Protein AF-A0A7S2X9F0-F1 (afdb_monomer)

Secondary structure (DSSP, 8-state):
--------------S-------PPP---S---TTTGGGSS------SS----B-GGG-BHHHHHHHHHHHHHHHEETTTTEE-GGGHHHHHHHHHHHHHHSGGG-SSHHHHHHHHHHHHHHHHHHHT-SSHHHHHHHHHHHHHHHHHHHHHHHHHHHTT-SS-S-------HHHHHHHHHHHHTTT--S-HHHHHHHHHSPP-TT-EEEEEEEE-TTS-TT-TTSEEEEEEEE--B-S-TTT---TTS-PPBPPPEE--S-EEHHHHHHHHTT--

Solvent-accessible surface area (backbone atoms only — not comparable to full-atom values): 16914 Å² total; per-residue (Å²): 141,78,90,85,87,90,86,81,88,78,81,85,85,80,84,79,83,82,79,76,81,86,78,77,84,87,78,78,90,87,79,63,84,77,61,68,74,76,73,64,80,82,68,90,76,79,96,67,87,76,74,70,65,46,64,96,69,40,40,66,67,54,56,51,48,52,53,52,48,51,53,60,67,27,44,41,80,90,78,75,43,72,41,73,86,42,39,56,59,52,33,53,50,45,52,48,36,53,48,59,43,44,94,82,54,78,68,54,69,62,54,39,54,54,35,44,62,51,28,74,60,49,56,67,40,78,53,32,85,47,72,69,46,19,30,51,52,8,40,74,70,35,46,69,57,47,53,51,53,49,53,50,49,50,38,57,74,69,66,47,103,62,79,93,75,85,88,85,88,80,54,70,71,55,49,53,23,42,49,35,34,45,53,68,44,85,63,40,71,42,67,68,59,32,54,53,59,69,72,49,68,80,36,67,84,42,47,74,48,79,42,80,46,76,43,87,90,49,57,94,82,42,64,68,21,40,21,38,38,39,27,44,17,45,6,41,42,82,51,64,89,78,52,68,59,98,76,66,53,54,60,64,46,73,66,42,70,45,34,54,84,41,27,47,70,59,51,52,35,54,69,71,61,76,102

Foldseek 3Di:
DDDDDDDDDDDDDDDDDDDDDDDDDDDDDDDDPVVVVPPDPPDPDDPDDDQDAWPPRDHPVNLVVLVVVLVPQQADPVVRDGDLVSLVVQQVSLQVCLLTVVVVDPPSVVSNVVSVVSCLVPVLCVCPDDLVSNQVSLCVLCLVVLVVVLVLLVCVVVVHPDDPDDDDDDDPVNVSSPLSNCLSDPAFPDVVVSVVSSSAAADPPKDKDKDWDADPVDDPPPLLRIFIWIWTWSFFDDDSVPDDDPPSGGDTGDTDTRHDGHRSVNSVCSSVVVD

Structure (mmCIF, N/CA/C/O backbone):
data_AF-A0A7S2X9F0-F1
#
_entry.id   AF-A0A7S2X9F0-F1
#
loop_
_atom_site.group_PDB
_atom_site.id
_atom_site.type_symbol
_atom_site.label_atom_id
_atom_site.label_alt_id
_atom_site.label_comp_id
_atom_site.label_asym_id
_atom_site.label_entity_id
_atom_site.label_seq_id
_atom_site.pdbx_PDB_ins_code
_atom_site.Cartn_x
_atom_site.Cartn_y
_atom_site.Cartn_z
_atom_site.occupancy
_atom_site.B_iso_or_equiv
_atom_site.auth_seq_id
_atom_site.auth_comp_id
_atom_site.auth_asym_id
_atom_site.auth_atom_id
_atom_site.pdbx_PDB_model_num
ATOM 1 N N . ILE A 1 1 ? 55.395 -32.555 28.797 1.00 33.53 1 ILE A N 1
ATOM 2 C CA . ILE A 1 1 ? 56.772 -32.179 29.161 1.00 33.53 1 ILE A CA 1
ATOM 3 C C . ILE A 1 1 ? 57.225 -31.196 28.089 1.00 33.53 1 ILE A C 1
ATOM 5 O O . ILE A 1 1 ? 57.512 -31.651 26.991 1.00 33.53 1 ILE A O 1
ATOM 9 N N . ASP A 1 2 ? 57.142 -29.873 28.187 1.00 29.30 2 ASP A N 1
ATOM 10 C CA . ASP A 1 2 ? 56.825 -28.878 29.230 1.00 29.30 2 ASP A CA 1
ATOM 11 C C . ASP A 1 2 ? 56.276 -27.641 28.470 1.00 29.30 2 ASP A C 1
ATOM 13 O O . ASP A 1 2 ? 56.641 -27.429 27.315 1.00 29.30 2 ASP A O 1
ATOM 17 N N . GLU A 1 3 ? 55.178 -27.008 28.892 1.00 27.22 3 GLU A N 1
ATOM 18 C CA . GLU A 1 3 ? 55.098 -25.809 29.760 1.00 27.22 3 GLU A CA 1
ATOM 19 C C . GLU A 1 3 ? 55.868 -24.560 29.263 1.00 27.22 3 GLU A C 1
ATOM 21 O O . GLU A 1 3 ? 57.083 -24.481 29.404 1.00 27.22 3 GLU A O 1
ATOM 26 N N . ASN A 1 4 ? 55.162 -23.535 28.748 1.00 31.27 4 ASN A N 1
ATOM 27 C CA . ASN A 1 4 ? 54.844 -22.292 29.492 1.00 31.27 4 ASN A CA 1
ATOM 28 C C . ASN A 1 4 ? 54.448 -21.076 28.619 1.00 31.27 4 ASN A C 1
ATOM 30 O O . ASN A 1 4 ? 55.120 -20.747 27.647 1.00 31.27 4 ASN A O 1
ATOM 34 N N . GLY A 1 5 ? 53.418 -20.355 29.100 1.00 28.56 5 GLY A N 1
ATOM 35 C CA . GLY A 1 5 ? 53.141 -18.917 28.896 1.00 28.56 5 GLY A CA 1
ATOM 36 C C . GLY A 1 5 ? 52.344 -18.543 27.635 1.00 28.56 5 GLY A C 1
ATOM 37 O O . GLY A 1 5 ? 52.861 -18.638 26.537 1.00 28.56 5 GLY A O 1
ATOM 38 N N . GLY A 1 6 ? 51.095 -18.068 27.650 1.00 25.31 6 GLY A N 1
ATOM 39 C CA . GLY A 1 6 ? 50.317 -17.396 28.690 1.00 25.31 6 GLY A CA 1
ATOM 40 C C . GLY A 1 6 ? 49.893 -16.004 28.198 1.00 25.31 6 GLY A C 1
ATOM 41 O O . GLY A 1 6 ? 50.678 -15.072 28.307 1.00 25.31 6 GLY A O 1
ATOM 42 N N . ASN A 1 7 ? 48.686 -15.881 27.624 1.00 28.61 7 ASN A N 1
ATOM 43 C CA . ASN A 1 7 ? 47.772 -14.732 27.781 1.00 28.61 7 ASN A CA 1
ATOM 44 C C . ASN A 1 7 ? 46.467 -14.964 26.992 1.00 28.61 7 ASN A C 1
ATOM 46 O O . ASN A 1 7 ? 46.319 -14.551 25.844 1.00 28.61 7 ASN A O 1
ATOM 50 N N . HIS A 1 8 ? 45.505 -15.624 27.641 1.00 29.55 8 HIS A N 1
ATOM 51 C CA . HIS A 1 8 ? 44.094 -15.572 27.264 1.00 29.55 8 HIS A CA 1
ATOM 52 C C . HIS A 1 8 ? 43.426 -14.448 28.061 1.00 29.55 8 HIS A C 1
ATOM 54 O O . HIS A 1 8 ? 43.431 -14.465 29.291 1.00 29.55 8 HIS A O 1
ATOM 60 N N . VAL A 1 9 ? 42.850 -13.473 27.360 1.00 32.34 9 VAL A N 1
ATOM 61 C CA . VAL A 1 9 ? 42.010 -12.430 27.956 1.00 32.34 9 VAL A CA 1
ATOM 62 C C . VAL A 1 9 ? 40.656 -13.059 28.286 1.00 32.34 9 VAL A C 1
ATOM 64 O O . VAL A 1 9 ? 39.856 -13.336 27.394 1.00 32.34 9 VAL A O 1
ATOM 67 N N . GLY A 1 10 ? 40.435 -13.344 29.568 1.00 26.27 10 GLY A N 1
ATOM 68 C CA . GLY A 1 10 ? 39.152 -13.794 30.096 1.00 26.27 10 GLY A CA 1
ATOM 69 C C . GLY A 1 10 ? 38.162 -12.634 30.175 1.00 26.27 10 GLY A C 1
ATOM 70 O O . GLY A 1 10 ? 38.430 -11.624 30.823 1.00 26.27 10 GLY A O 1
ATOM 71 N N . TRP A 1 11 ? 37.007 -12.789 29.532 1.00 26.58 11 TRP A N 1
ATOM 72 C CA . TRP A 1 11 ? 35.841 -11.950 29.788 1.00 26.58 11 TRP A CA 1
ATOM 73 C C . TRP A 1 11 ? 35.153 -12.460 31.057 1.00 26.58 11 TRP A C 1
ATOM 75 O O . TRP A 1 11 ? 34.546 -13.528 31.061 1.00 26.58 11 TRP A O 1
ATOM 85 N N . ASN A 1 12 ? 35.266 -11.698 32.145 1.00 27.33 12 ASN A N 1
ATOM 86 C CA . ASN A 1 12 ? 34.457 -11.897 33.343 1.00 27.33 12 ASN A CA 1
ATOM 87 C C . ASN A 1 12 ? 33.004 -11.505 33.036 1.00 27.33 12 ASN A C 1
ATOM 89 O O . ASN A 1 12 ? 32.680 -10.321 32.991 1.00 27.33 12 ASN A O 1
ATOM 93 N N . SER A 1 13 ? 32.121 -12.490 32.867 1.00 30.98 13 SER A N 1
ATOM 94 C CA . SER A 1 13 ? 30.669 -12.292 32.911 1.00 30.98 13 SER A CA 1
ATOM 95 C C . SER A 1 13 ? 30.135 -12.694 34.289 1.00 30.98 13 SER A C 1
ATOM 97 O O . SER A 1 13 ? 29.698 -13.825 34.504 1.00 30.98 13 SER A O 1
ATOM 99 N N . GLN A 1 14 ? 30.173 -11.765 35.241 1.00 28.92 14 GLN A N 1
ATOM 100 C CA . GLN A 1 14 ? 29.320 -11.808 36.429 1.00 28.92 14 GLN A CA 1
ATOM 101 C C . GLN A 1 14 ? 28.391 -10.596 36.387 1.00 28.92 14 GLN A C 1
ATOM 103 O O . GLN A 1 14 ? 28.858 -9.462 36.431 1.00 28.92 14 GLN A O 1
ATOM 108 N N . GLY A 1 15 ? 27.079 -10.836 36.309 1.00 25.83 15 GLY A N 1
ATOM 109 C CA . GLY A 1 15 ? 26.085 -9.772 36.439 1.00 25.83 15 GLY A CA 1
ATOM 110 C C . GLY A 1 15 ? 24.683 -10.130 35.952 1.00 25.83 15 GLY A C 1
ATOM 111 O O . GLY A 1 15 ? 24.324 -9.771 34.843 1.00 25.83 15 GLY A O 1
ATOM 112 N N . ARG A 1 16 ? 23.908 -10.782 36.833 1.00 29.30 16 ARG A N 1
ATOM 113 C CA . ARG A 1 16 ? 22.435 -10.943 36.853 1.00 29.30 16 ARG A CA 1
ATOM 114 C C . ARG A 1 16 ? 21.775 -11.588 35.628 1.00 29.30 16 ARG A C 1
ATOM 116 O O . ARG A 1 16 ? 21.320 -10.923 34.707 1.00 29.30 16 ARG A O 1
ATOM 123 N N . GLY A 1 17 ? 21.595 -12.906 35.707 1.00 27.34 17 GLY A N 1
ATOM 124 C CA . GLY A 1 17 ? 20.572 -13.587 34.920 1.00 27.34 17 GLY A CA 1
ATOM 125 C C . GLY A 1 17 ? 19.182 -13.109 35.342 1.00 27.34 17 GLY A C 1
ATOM 126 O O . GLY A 1 17 ? 18.792 -13.300 36.494 1.00 27.34 17 GLY A O 1
ATOM 127 N N . MET A 1 18 ? 18.441 -12.503 34.415 1.00 30.08 18 MET A N 1
ATOM 128 C CA . MET A 1 18 ? 16.989 -12.404 34.524 1.00 30.08 18 MET A CA 1
ATOM 129 C C . MET A 1 18 ? 16.434 -13.828 34.464 1.00 30.08 18 MET A C 1
ATOM 131 O O . MET A 1 18 ? 16.568 -14.513 33.450 1.00 30.08 18 MET A O 1
ATOM 135 N N . ARG A 1 19 ? 15.869 -14.310 35.572 1.00 29.17 19 ARG A N 1
ATOM 136 C CA . ARG A 1 19 ? 15.078 -15.539 35.562 1.00 29.17 19 ARG A CA 1
ATOM 137 C C . ARG A 1 19 ? 13.717 -15.194 34.975 1.00 29.17 19 ARG A C 1
ATOM 139 O O . ARG A 1 19 ? 12.930 -14.506 35.610 1.00 29.17 19 ARG A O 1
ATOM 146 N N . THR A 1 20 ? 13.464 -15.665 33.764 1.00 36.66 20 THR A N 1
ATOM 147 C CA . THR A 1 20 ? 12.136 -15.685 33.152 1.00 36.66 20 THR A CA 1
ATOM 148 C C . THR A 1 20 ? 11.224 -16.576 34.004 1.00 36.66 20 THR A C 1
ATOM 150 O O . THR A 1 20 ? 11.607 -17.721 34.274 1.00 36.66 20 THR A O 1
ATOM 153 N N . PRO A 1 21 ? 10.040 -16.118 34.445 1.00 30.39 21 PRO A N 1
ATOM 154 C CA . PRO A 1 21 ? 9.061 -17.008 35.054 1.00 30.39 21 PRO A CA 1
ATOM 155 C C . PRO A 1 21 ? 8.622 -18.039 34.009 1.00 30.39 21 PRO A C 1
ATOM 157 O O . PRO A 1 21 ? 8.185 -17.679 32.916 1.00 30.39 21 PRO A O 1
ATOM 160 N N . GLN A 1 22 ? 8.761 -19.330 34.312 1.00 25.98 22 GLN A N 1
ATOM 161 C CA . GLN A 1 22 ? 8.142 -20.368 33.490 1.00 25.98 22 GLN A CA 1
ATOM 162 C C . GLN A 1 22 ? 6.634 -20.338 33.742 1.00 25.98 22 GLN A C 1
ATOM 164 O O . GLN A 1 22 ? 6.184 -20.724 34.817 1.00 25.98 22 GLN A O 1
ATOM 169 N N . LEU A 1 23 ? 5.860 -19.882 32.757 1.00 34.09 23 LEU A N 1
ATOM 170 C CA . LEU A 1 23 ? 4.403 -19.965 32.787 1.00 34.09 23 LEU A CA 1
ATOM 171 C C . LEU A 1 23 ? 3.951 -21.215 32.027 1.00 34.09 23 LEU A C 1
ATOM 173 O O . LEU A 1 23 ? 4.226 -21.381 30.837 1.00 34.09 23 LEU A O 1
ATOM 177 N N . THR A 1 24 ? 3.275 -22.111 32.741 1.00 28.97 24 THR A N 1
ATOM 178 C CA . THR A 1 24 ? 2.549 -23.252 32.176 1.00 28.97 24 THR A CA 1
ATOM 179 C C . THR A 1 24 ? 1.363 -22.771 31.328 1.00 28.97 24 THR A C 1
ATOM 181 O O . THR A 1 24 ? 0.707 -21.804 31.719 1.00 28.97 24 THR A O 1
ATOM 184 N N . PRO A 1 25 ? 1.038 -23.426 30.196 1.00 27.16 25 PRO A N 1
ATOM 185 C CA . PRO A 1 25 ? -0.122 -23.054 29.388 1.00 27.16 25 PRO A CA 1
ATOM 186 C C . PRO A 1 25 ? -1.425 -23.262 30.170 1.00 27.16 25 PRO A C 1
ATOM 188 O O . PRO A 1 25 ? -1.632 -24.326 30.751 1.00 27.16 25 PRO A O 1
ATOM 191 N N . LEU A 1 26 ? -2.313 -22.266 30.163 1.00 35.06 26 LEU A N 1
ATOM 192 C CA . LEU A 1 26 ? -3.677 -22.405 30.676 1.00 35.06 26 LEU A CA 1
ATOM 193 C C . LEU A 1 26 ? -4.542 -23.107 29.619 1.00 35.06 26 LEU A C 1
ATOM 195 O O . LEU A 1 26 ? -4.924 -22.504 28.615 1.00 35.06 26 LEU A O 1
ATOM 199 N N . GLU A 1 27 ? -4.834 -24.389 29.841 1.00 30.42 27 GLU A N 1
ATOM 200 C CA . GLU A 1 27 ? -5.877 -25.120 29.120 1.00 30.42 27 GLU A CA 1
ATOM 201 C C . GLU A 1 27 ? -7.262 -24.826 29.723 1.00 30.42 27 GLU A C 1
ATOM 203 O O . GLU A 1 27 ? -7.476 -24.974 30.919 1.00 30.42 27 GLU A O 1
ATOM 208 N N . THR A 1 28 ? -8.175 -24.427 28.832 1.00 36.03 28 THR A N 1
ATOM 209 C CA . THR A 1 28 ? -9.648 -24.557 28.831 1.00 36.03 28 THR A CA 1
ATOM 210 C C . THR A 1 28 ? -10.484 -24.251 30.082 1.00 36.03 28 THR A C 1
ATOM 212 O O . THR A 1 28 ? -10.387 -24.913 31.105 1.00 36.03 28 THR A O 1
ATOM 215 N N . ASP A 1 29 ? -11.422 -23.320 29.859 1.00 46.28 29 ASP A N 1
ATOM 216 C CA . ASP A 1 29 ? -12.810 -23.224 30.337 1.00 46.28 29 ASP A CA 1
ATOM 217 C C . ASP A 1 29 ? -13.224 -23.985 31.610 1.00 46.28 29 ASP A C 1
ATOM 219 O O . ASP A 1 29 ? -13.232 -25.211 31.662 1.00 46.28 29 ASP A O 1
ATOM 223 N N . GLN A 1 30 ? -13.793 -23.193 32.530 1.00 44.38 30 GLN A N 1
ATOM 224 C CA . GLN A 1 30 ? -14.393 -23.516 33.833 1.00 44.38 30 GLN A CA 1
ATOM 225 C C . GLN A 1 30 ? -13.423 -23.467 35.015 1.00 44.38 30 GLN A C 1
ATOM 227 O O . GLN A 1 30 ? -12.913 -24.490 35.456 1.00 44.38 30 GLN A O 1
ATOM 232 N N . GLN A 1 31 ? -13.269 -22.282 35.616 1.00 34.47 31 GLN A N 1
ATOM 233 C CA . GLN A 1 31 ? -12.847 -22.176 37.012 1.00 34.47 31 GLN A CA 1
ATOM 234 C C . GLN A 1 31 ? -13.453 -20.953 37.714 1.00 34.47 31 GLN A C 1
ATOM 236 O O . GLN A 1 31 ? -13.636 -19.886 37.133 1.00 34.47 31 GLN A O 1
ATOM 241 N N . ASP A 1 32 ? -13.823 -21.215 38.962 1.00 36.44 32 ASP A N 1
ATOM 242 C CA . ASP A 1 32 ? -14.519 -20.404 39.957 1.00 36.44 32 ASP A CA 1
ATOM 243 C C . ASP A 1 32 ? -13.855 -19.026 40.196 1.00 36.44 32 ASP A C 1
ATOM 245 O O . ASP A 1 32 ? -12.639 -18.979 40.417 1.00 36.44 32 ASP A O 1
ATOM 249 N N . PRO A 1 33 ? -14.603 -17.900 40.167 1.00 38.44 33 PRO A N 1
ATOM 250 C CA . PRO A 1 33 ? -14.043 -16.558 40.351 1.00 38.44 33 PRO A CA 1
ATOM 251 C C . PRO A 1 33 ? -13.325 -16.333 41.696 1.00 38.44 33 PRO A C 1
ATOM 253 O O . PRO A 1 33 ? -12.511 -15.413 41.780 1.00 38.44 33 PRO A O 1
ATOM 256 N N . GLU A 1 34 ? -13.551 -17.163 42.721 1.00 35.22 34 GLU A N 1
ATOM 257 C CA . GLU A 1 34 ? -12.851 -17.051 44.017 1.00 35.22 34 GLU A CA 1
ATOM 258 C C . GLU A 1 34 ? -11.486 -17.769 44.064 1.00 35.22 34 GLU A C 1
ATOM 260 O O . GLU A 1 34 ? -10.692 -17.541 44.978 1.00 35.22 34 GLU A O 1
ATOM 265 N N . ALA A 1 35 ? -11.150 -18.601 43.071 1.00 33.44 35 ALA A N 1
ATOM 266 C CA . ALA A 1 35 ? -9.858 -19.296 43.033 1.00 33.44 35 ALA A CA 1
ATOM 267 C C . ALA A 1 35 ? -8.719 -18.429 42.457 1.00 33.44 35 ALA A C 1
ATOM 269 O O . ALA A 1 35 ? -7.547 -18.666 42.754 1.00 33.44 35 ALA A O 1
ATOM 270 N N . VAL A 1 36 ? -9.049 -17.396 41.672 1.00 35.94 36 VAL A N 1
ATOM 271 C CA . VAL A 1 36 ? -8.067 -16.485 41.048 1.00 35.94 36 VAL A CA 1
ATOM 272 C C . VAL A 1 36 ? -7.415 -15.562 42.084 1.00 35.94 36 VAL A C 1
ATOM 274 O O . VAL A 1 36 ? -6.281 -15.124 41.908 1.00 35.94 36 VAL A O 1
ATOM 277 N N . THR A 1 37 ? -8.090 -15.308 43.205 1.00 34.22 37 THR A N 1
ATOM 278 C CA . THR A 1 37 ? -7.623 -14.378 44.241 1.00 34.22 37 THR A CA 1
ATOM 279 C C . THR A 1 37 ? -6.478 -14.936 45.092 1.00 34.22 37 THR A C 1
ATOM 281 O O . THR A 1 37 ? -5.748 -14.157 45.694 1.00 34.22 37 THR A O 1
ATOM 284 N N . ASN A 1 38 ? -6.268 -16.258 45.112 1.00 29.98 38 ASN A N 1
ATOM 285 C CA . ASN A 1 38 ? -5.304 -16.911 46.011 1.00 29.98 38 ASN A CA 1
ATOM 286 C C . ASN A 1 38 ? -4.036 -17.456 45.323 1.00 29.98 38 ASN A C 1
ATOM 288 O O . ASN A 1 38 ? -3.205 -18.068 45.992 1.00 29.98 38 ASN A O 1
ATOM 292 N N . ALA A 1 39 ? -3.859 -17.247 44.013 1.00 32.38 39 ALA A N 1
ATOM 293 C CA . ALA A 1 39 ? -2.670 -17.701 43.275 1.00 32.38 39 ALA A CA 1
ATOM 294 C C . ALA A 1 39 ? -1.637 -16.590 43.004 1.00 32.38 39 ALA A C 1
ATOM 296 O O . ALA A 1 39 ? -0.586 -16.857 42.421 1.00 32.38 39 ALA A O 1
ATOM 297 N N . VAL A 1 40 ? -1.908 -15.355 43.434 1.00 35.78 40 VAL A N 1
ATOM 298 C CA . VAL A 1 40 ? -0.951 -14.251 43.334 1.00 35.78 40 VAL A CA 1
ATOM 299 C C . VAL A 1 40 ? -0.150 -14.222 44.630 1.00 35.78 40 VAL A C 1
ATOM 301 O O . VAL A 1 40 ? -0.644 -13.800 45.673 1.00 35.78 40 VAL A O 1
ATOM 304 N N . GLY A 1 41 ? 1.075 -14.744 44.584 1.00 32.00 41 GLY A N 1
ATOM 305 C CA . GLY A 1 41 ? 2.033 -14.552 45.663 1.00 32.00 41 GLY A CA 1
ATOM 306 C C . GLY A 1 41 ? 2.249 -13.055 45.866 1.00 32.00 41 GLY A C 1
ATOM 307 O O . GLY A 1 41 ? 2.795 -12.389 44.992 1.00 32.00 41 GLY A O 1
ATOM 308 N N . TYR A 1 42 ? 1.781 -12.532 46.997 1.00 38.28 42 TYR A N 1
ATOM 309 C CA . TYR A 1 42 ? 2.169 -11.219 47.493 1.00 38.28 42 TYR A CA 1
ATOM 310 C C . TYR A 1 42 ? 3.630 -11.318 47.940 1.00 38.28 42 TYR A C 1
ATOM 312 O O . TYR A 1 42 ? 3.915 -11.719 49.067 1.00 38.28 42 TYR A O 1
ATOM 320 N N . GLU A 1 43 ? 4.560 -11.030 47.033 1.00 37.25 43 GLU A N 1
ATOM 321 C CA . GLU A 1 43 ? 5.887 -10.572 47.437 1.00 37.25 43 GLU A CA 1
ATOM 322 C C . GLU A 1 43 ? 5.751 -9.095 47.829 1.00 37.25 43 GLU A C 1
ATOM 324 O O . GLU A 1 43 ? 5.083 -8.329 47.134 1.00 37.25 43 GLU A O 1
ATOM 329 N N . ASP A 1 44 ? 6.297 -8.733 48.991 1.00 34.59 44 ASP A N 1
ATOM 330 C CA . ASP A 1 44 ? 6.218 -7.395 49.579 1.00 34.59 44 ASP A CA 1
ATOM 331 C C . ASP A 1 44 ? 6.671 -6.327 48.566 1.00 34.59 44 ASP A C 1
ATOM 333 O O . ASP A 1 44 ? 7.853 -6.228 48.231 1.00 34.59 44 ASP A O 1
ATOM 337 N N . PHE A 1 45 ? 5.718 -5.537 48.064 1.00 41.44 45 PHE A N 1
ATOM 338 C CA . PHE A 1 45 ? 5.987 -4.402 47.187 1.00 41.44 45 PHE A CA 1
ATOM 339 C C . PHE A 1 45 ? 6.490 -3.226 48.029 1.00 41.44 45 PHE A C 1
ATOM 341 O O . PHE A 1 45 ? 5.784 -2.731 48.908 1.00 41.44 45 PHE A O 1
ATOM 348 N N . ASP A 1 46 ? 7.721 -2.802 47.754 1.00 38.75 46 ASP A N 1
ATOM 349 C CA . ASP A 1 46 ? 8.355 -1.621 48.337 1.00 38.75 46 ASP A CA 1
ATOM 350 C C . ASP A 1 46 ? 7.526 -0.371 47.967 1.00 38.75 46 ASP A C 1
ATOM 352 O O . ASP A 1 46 ? 7.240 -0.126 46.792 1.00 38.75 46 ASP A O 1
ATOM 356 N N . GLU A 1 47 ? 7.091 0.404 48.966 1.00 41.78 47 GLU A N 1
ATOM 357 C CA . GLU A 1 47 ? 6.324 1.646 48.790 1.00 41.78 47 GLU A CA 1
ATOM 358 C C . GLU A 1 47 ? 7.214 2.729 48.151 1.00 41.78 47 GLU A C 1
ATOM 360 O O . GLU A 1 47 ? 7.808 3.568 48.830 1.00 41.78 47 GLU A O 1
ATOM 365 N N . GLY A 1 48 ? 7.315 2.711 46.822 1.00 41.31 48 GLY A N 1
ATOM 366 C CA . GLY A 1 48 ? 8.117 3.661 46.056 1.00 41.31 48 GLY A CA 1
ATOM 367 C C . GLY A 1 48 ? 7.669 3.793 44.602 1.00 41.31 48 GLY A C 1
ATOM 368 O O . GLY A 1 48 ? 8.413 3.421 43.712 1.00 41.31 48 GLY A O 1
ATOM 369 N N . ASP A 1 49 ? 6.464 4.324 44.376 1.00 50.38 49 ASP A N 1
ATOM 370 C CA . ASP A 1 49 ? 6.015 4.963 43.121 1.00 50.38 49 ASP A CA 1
ATOM 371 C C . ASP A 1 49 ? 6.426 4.277 41.793 1.00 50.38 49 ASP A C 1
ATOM 373 O O . ASP A 1 49 ? 7.078 4.874 40.936 1.00 50.38 49 ASP A O 1
ATOM 377 N N . GLU A 1 50 ? 6.009 3.025 41.576 1.00 54.09 50 GLU A N 1
ATOM 378 C CA . GLU A 1 50 ? 6.006 2.418 40.237 1.00 54.09 50 GLU A CA 1
ATOM 379 C C . GLU A 1 50 ? 4.602 2.515 39.628 1.00 54.09 50 GLU A C 1
ATOM 381 O O . GLU A 1 50 ? 3.795 1.587 39.667 1.00 54.09 50 GLU A O 1
ATOM 386 N N . THR A 1 51 ? 4.283 3.687 39.071 1.00 71.38 51 THR A N 1
ATOM 387 C CA . THR A 1 51 ? 3.137 3.846 38.156 1.00 71.38 51 THR A CA 1
ATOM 388 C C . THR A 1 51 ? 3.159 2.744 37.088 1.00 71.38 51 THR A C 1
ATOM 390 O O . THR A 1 51 ? 4.161 2.599 36.393 1.00 71.38 51 THR A O 1
ATOM 393 N N . ILE A 1 52 ? 2.073 1.967 36.946 1.00 80.50 52 ILE A N 1
ATOM 394 C CA . ILE A 1 52 ? 1.948 0.937 35.898 1.00 80.50 52 ILE A CA 1
ATOM 395 C C . ILE A 1 52 ? 2.209 1.596 34.537 1.00 80.50 52 ILE A C 1
ATOM 397 O O . ILE A 1 52 ? 1.507 2.536 34.156 1.00 80.50 52 ILE A O 1
ATOM 401 N N . ARG A 1 53 ? 3.221 1.103 33.816 1.00 84.12 53 ARG A N 1
ATO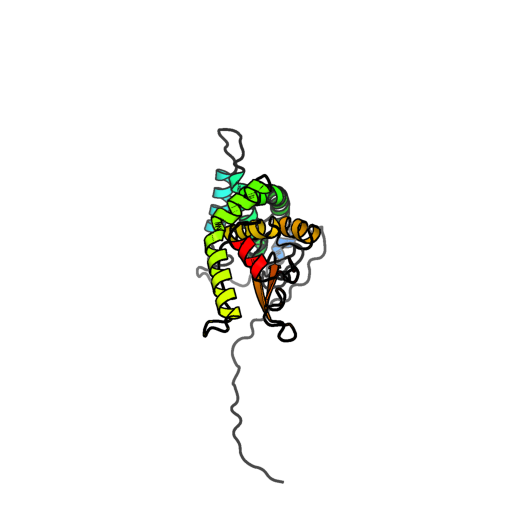M 402 C CA . ARG A 1 53 ? 3.576 1.553 32.465 1.00 84.12 53 ARG A CA 1
ATOM 403 C C . ARG A 1 53 ? 3.189 0.497 31.442 1.00 84.12 53 ARG A C 1
ATOM 405 O O . ARG A 1 53 ? 3.535 -0.673 31.592 1.00 84.12 53 ARG A O 1
ATOM 412 N N . LEU A 1 54 ? 2.476 0.939 30.417 1.00 87.38 54 LEU A N 1
ATOM 413 C CA . LEU A 1 54 ? 2.103 0.167 29.240 1.00 87.38 54 LEU A CA 1
ATOM 414 C C . LEU A 1 54 ? 3.248 0.183 28.216 1.00 87.38 54 LEU A C 1
ATOM 416 O O . LEU A 1 54 ? 4.306 0.789 28.436 1.00 87.38 54 LEU A O 1
ATOM 420 N N . TYR A 1 55 ? 3.042 -0.478 27.076 1.00 86.56 55 TYR A N 1
ATOM 421 C CA . TYR A 1 55 ? 4.004 -0.435 25.979 1.00 86.56 55 TYR A CA 1
ATOM 422 C C . TYR A 1 55 ? 4.289 1.009 25.532 1.00 86.56 55 TYR A C 1
ATOM 424 O O . TYR A 1 55 ? 3.403 1.860 25.531 1.00 86.56 55 TYR A O 1
ATOM 432 N N . ASP A 1 56 ? 5.546 1.276 25.167 1.00 86.19 56 ASP A N 1
ATOM 433 C CA . ASP A 1 56 ? 6.057 2.617 24.834 1.00 86.19 56 ASP A CA 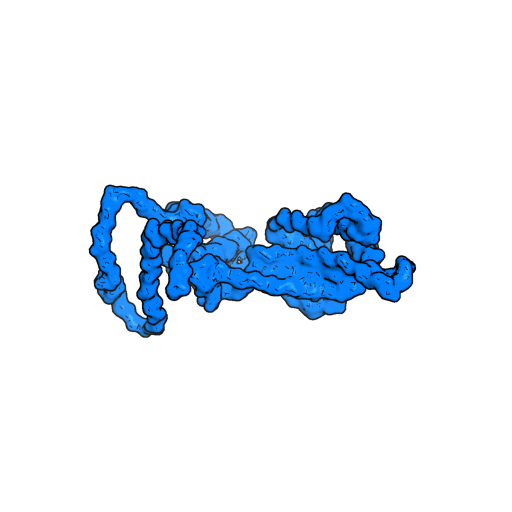1
ATOM 434 C C . ASP A 1 56 ? 5.892 3.664 25.960 1.00 86.19 56 ASP A C 1
ATOM 436 O O . ASP A 1 56 ? 5.872 4.868 25.719 1.00 86.19 56 ASP A O 1
ATOM 440 N N . ASN A 1 57 ? 5.823 3.204 27.218 1.00 86.75 57 ASN A N 1
ATOM 441 C CA . ASN A 1 57 ? 5.742 4.037 28.424 1.00 86.75 57 ASN A CA 1
ATOM 442 C C . ASN A 1 57 ? 4.426 4.841 28.575 1.00 86.75 57 ASN A C 1
ATOM 444 O O . ASN A 1 57 ? 4.379 5.764 29.398 1.00 86.75 57 ASN A O 1
ATOM 448 N N . GLU A 1 58 ? 3.370 4.462 27.836 1.00 91.75 58 GLU A N 1
ATOM 449 C CA . GLU A 1 58 ? 1.995 4.984 27.973 1.00 91.75 58 GLU A CA 1
ATOM 450 C C . GLU A 1 58 ? 1.452 4.685 29.390 1.00 91.75 58 GLU A C 1
ATOM 452 O O . GLU A 1 58 ? 1.719 3.621 29.963 1.00 91.75 58 GLU A O 1
ATOM 457 N N . THR A 1 59 ? 0.717 5.618 30.004 1.00 92.62 59 THR A N 1
ATOM 458 C CA . THR A 1 59 ? 0.042 5.377 31.296 1.00 92.62 59 THR A CA 1
ATOM 459 C C . THR A 1 59 ? -1.370 4.821 31.109 1.00 92.62 59 THR A C 1
ATOM 461 O O . THR A 1 59 ? -1.990 4.963 30.054 1.00 92.62 59 THR A O 1
ATOM 464 N N . LEU A 1 60 ? -1.930 4.211 32.159 1.00 91.00 60 LEU A N 1
ATOM 465 C CA . LEU A 1 60 ? -3.316 3.728 32.130 1.00 91.00 60 LEU A CA 1
ATOM 466 C C . LEU A 1 60 ? -4.326 4.857 31.868 1.00 91.00 60 LEU A C 1
ATOM 468 O O . LEU A 1 60 ? -5.332 4.633 31.191 1.00 91.00 60 LEU A O 1
ATOM 472 N N . GLU A 1 61 ? -4.062 6.067 32.366 1.00 91.25 61 GLU A N 1
ATOM 473 C CA . GLU A 1 61 ? -4.893 7.249 32.119 1.00 91.25 61 GLU A CA 1
ATOM 474 C C . GLU A 1 61 ? -4.854 7.679 30.648 1.00 91.25 61 GLU A C 1
ATOM 476 O O . GLU A 1 61 ? -5.888 8.061 30.097 1.00 91.25 61 GLU A O 1
ATOM 481 N N . GLU A 1 62 ? -3.691 7.596 29.999 1.00 92.62 62 GLU A N 1
ATOM 482 C CA . GLU A 1 62 ? -3.531 7.916 28.575 1.00 92.62 62 GLU A CA 1
ATOM 483 C C . GLU A 1 62 ? -4.282 6.908 27.698 1.00 92.62 62 GLU A C 1
ATOM 485 O O . GLU A 1 62 ? -5.078 7.313 26.842 1.00 92.62 62 GLU A O 1
ATOM 490 N N . LEU A 1 63 ? -4.137 5.609 27.987 1.00 93.50 63 LEU A N 1
ATOM 491 C CA . LEU A 1 63 ? -4.892 4.555 27.307 1.00 93.50 63 LEU A CA 1
ATOM 492 C C . LEU A 1 63 ? -6.400 4.766 27.477 1.00 93.50 63 LEU A C 1
ATOM 494 O O . LEU A 1 63 ? -7.160 4.723 26.503 1.00 93.50 63 LEU A O 1
ATOM 498 N N . GLN A 1 64 ? -6.855 5.018 28.709 1.00 92.88 64 GLN A N 1
ATOM 499 C CA . GLN A 1 64 ? -8.267 5.276 28.985 1.00 92.88 64 GLN A CA 1
ATOM 500 C C . GLN A 1 64 ? -8.762 6.519 28.233 1.00 92.88 64 GLN A C 1
ATOM 502 O O . GLN A 1 64 ? -9.848 6.491 27.647 1.00 92.88 64 GLN A O 1
ATOM 507 N N . GLY A 1 65 ? -7.973 7.595 28.226 1.00 95.00 65 GLY A N 1
ATOM 508 C CA . GLY A 1 65 ? -8.287 8.839 27.530 1.00 95.00 65 GLY A CA 1
ATOM 509 C C . GLY A 1 65 ? -8.437 8.646 26.020 1.00 95.00 65 GLY A C 1
ATOM 510 O O . GLY A 1 65 ? -9.403 9.142 25.430 1.00 95.00 65 GLY A O 1
ATOM 511 N N . ARG A 1 66 ? -7.541 7.868 25.402 1.00 95.31 66 ARG A N 1
ATOM 512 C CA . ARG A 1 66 ? -7.579 7.512 23.975 1.00 95.31 66 ARG A CA 1
ATOM 513 C C . ARG A 1 66 ? -8.868 6.776 23.614 1.00 95.31 66 ARG A C 1
ATOM 515 O O . ARG A 1 66 ? -9.594 7.203 22.715 1.00 95.31 66 ARG A O 1
ATOM 522 N N . TRP A 1 67 ? -9.217 5.737 24.372 1.00 95.06 67 TRP A N 1
ATOM 523 C CA . TRP A 1 67 ? -10.456 4.983 24.160 1.00 95.06 67 TRP A CA 1
ATOM 524 C C . TRP A 1 67 ? -11.720 5.811 24.402 1.00 95.06 67 TRP A C 1
ATOM 526 O O . TRP A 1 67 ? -12.668 5.724 23.619 1.00 95.06 67 TRP A O 1
ATOM 536 N N . LEU A 1 68 ? -11.745 6.634 25.454 1.00 95.38 68 LEU A N 1
ATOM 537 C CA . LEU A 1 68 ? -12.889 7.498 25.745 1.00 95.38 68 LEU A CA 1
ATOM 538 C C . LEU A 1 68 ? -13.118 8.515 24.621 1.00 95.38 68 LEU A C 1
ATOM 540 O O . LEU A 1 68 ? -14.260 8.708 24.200 1.00 95.38 68 LEU A O 1
ATOM 544 N N . THR A 1 69 ? -12.039 9.114 24.115 1.00 96.06 69 THR A N 1
ATOM 545 C CA . THR A 1 69 ? -12.084 10.054 22.988 1.00 96.06 69 THR A CA 1
ATOM 546 C C . THR A 1 69 ? -12.637 9.372 21.740 1.00 96.06 69 THR A C 1
ATOM 548 O O . THR A 1 69 ? -13.587 9.873 21.146 1.00 96.06 69 THR A O 1
ATOM 551 N N . LEU A 1 70 ? -12.137 8.180 21.392 1.00 95.38 70 LEU A N 1
ATOM 552 C CA . LEU A 1 70 ? -12.637 7.426 20.236 1.00 95.38 70 LEU A CA 1
ATOM 553 C C . LEU A 1 70 ? -14.133 7.119 20.337 1.00 95.38 70 LEU A C 1
ATOM 555 O O . LEU A 1 70 ? -14.855 7.268 19.356 1.00 95.38 70 LEU A O 1
ATOM 559 N N . VAL A 1 71 ? -14.622 6.722 21.515 1.00 93.88 71 VAL A N 1
ATOM 560 C CA . VAL A 1 71 ? -16.055 6.454 21.722 1.00 93.88 71 VAL A CA 1
ATOM 561 C C . VAL A 1 71 ? -16.892 7.723 21.546 1.00 93.88 71 VAL A C 1
ATOM 563 O O . VAL A 1 71 ? -17.946 7.670 20.913 1.00 93.88 71 VAL A O 1
ATOM 566 N N . GLN A 1 72 ? -16.429 8.853 22.088 1.00 94.75 72 GLN A N 1
ATOM 567 C CA . GLN A 1 72 ? -17.117 10.143 21.976 1.00 94.75 72 GLN A CA 1
ATOM 568 C C . GLN A 1 72 ? -17.135 10.673 20.538 1.00 94.75 72 GLN A C 1
ATOM 570 O O . GLN A 1 72 ? -18.133 11.244 20.113 1.00 94.75 72 GLN A O 1
ATOM 575 N N . GLU A 1 73 ? -16.057 10.470 19.783 1.00 95.75 73 GLU A N 1
ATOM 576 C CA . GLU A 1 73 ? -15.962 10.909 18.389 1.00 95.75 73 GLU A CA 1
ATOM 577 C C . GLU A 1 73 ? -16.677 9.974 17.407 1.00 95.75 73 GLU A C 1
ATOM 579 O O . GLU A 1 73 ? -17.050 10.400 16.311 1.00 95.75 73 GLU A O 1
ATOM 584 N N . PHE A 1 74 ? -16.842 8.698 17.767 1.00 96.44 74 PHE A N 1
ATOM 585 C CA . PHE A 1 74 ? -17.467 7.695 16.910 1.00 96.44 74 PHE A CA 1
ATOM 586 C C . PHE A 1 74 ? -18.993 7.751 16.933 1.00 96.44 74 PHE A C 1
ATOM 588 O O . PHE A 1 74 ? -19.610 7.486 15.904 1.00 96.44 74 PHE A O 1
ATOM 595 N N . TYR A 1 75 ? -19.608 8.069 18.073 1.00 96.81 75 TYR A N 1
ATOM 596 C CA . TYR A 1 75 ? -21.062 8.071 18.217 1.00 96.81 75 TYR A CA 1
ATOM 597 C C . TYR A 1 75 ? -21.572 9.397 18.775 1.00 96.81 75 TYR A C 1
ATOM 599 O O . TYR A 1 75 ? -21.300 9.758 19.923 1.00 96.81 75 TYR A O 1
ATOM 607 N N . ASP A 1 76 ? -22.373 10.082 17.966 1.00 94.44 76 ASP A N 1
ATOM 608 C CA . ASP A 1 76 ? -23.053 11.306 18.354 1.00 94.44 76 ASP A CA 1
ATOM 609 C C . ASP A 1 76 ? -24.414 10.971 18.977 1.00 94.44 76 ASP A C 1
ATOM 611 O O . ASP A 1 76 ? -25.345 10.509 18.314 1.00 94.44 76 ASP A O 1
ATOM 615 N N . LYS A 1 77 ? -24.524 11.234 20.282 1.00 93.25 77 LYS A N 1
ATOM 616 C CA . LYS A 1 77 ? -25.739 10.994 21.072 1.00 93.25 77 LYS A CA 1
ATOM 617 C C . LYS A 1 77 ? -26.873 11.959 20.746 1.00 93.25 77 LYS A C 1
ATOM 619 O O . LYS A 1 77 ? -28.024 11.617 21.005 1.00 93.25 77 LYS A O 1
ATOM 624 N N . GLU A 1 78 ? -26.565 13.162 20.270 1.00 94.38 78 GLU A N 1
ATOM 625 C CA . GLU A 1 78 ? -27.577 14.178 19.970 1.00 94.38 78 GLU A CA 1
ATOM 626 C C . GLU A 1 78 ? -28.287 13.858 18.658 1.00 94.38 78 GLU A C 1
ATOM 628 O O . GLU A 1 78 ? -29.503 14.025 18.551 1.00 94.38 78 GLU A O 1
ATOM 633 N N . THR A 1 79 ? -27.531 13.367 17.674 1.00 94.56 79 THR A N 1
ATOM 634 C CA . THR A 1 79 ? -28.067 13.014 16.356 1.00 94.56 79 THR A CA 1
ATOM 635 C C . THR A 1 79 ? -28.411 11.531 16.204 1.00 94.56 79 THR A C 1
ATOM 637 O O . THR A 1 79 ? -29.075 11.187 15.230 1.00 94.56 79 THR A O 1
ATOM 640 N N . ASP A 1 80 ? -28.016 10.674 17.155 1.00 95.38 80 ASP A N 1
ATOM 641 C CA . ASP A 1 80 ? -28.148 9.207 17.084 1.00 95.38 80 ASP A CA 1
ATOM 642 C C . ASP A 1 80 ? -27.479 8.644 15.816 1.00 95.38 80 ASP A C 1
ATOM 644 O O . ASP A 1 80 ? -28.037 7.834 15.071 1.00 95.38 80 ASP A O 1
ATOM 648 N N . THR A 1 81 ? -26.269 9.133 15.518 1.00 96.12 81 THR A N 1
ATOM 649 C CA . THR A 1 81 ? -25.516 8.737 14.319 1.00 96.12 81 THR A CA 1
ATOM 650 C C . THR A 1 81 ? -24.078 8.333 14.623 1.00 96.12 81 THR A C 1
ATOM 652 O O . THR A 1 81 ? -23.476 8.744 15.615 1.00 96.12 81 THR A O 1
ATOM 655 N N . PHE A 1 82 ? -23.516 7.500 13.742 1.00 95.12 82 PHE A N 1
ATOM 656 C CA . PHE A 1 82 ? -22.126 7.059 13.814 1.00 95.12 82 PHE A CA 1
ATOM 657 C C . PHE A 1 82 ? -21.251 7.807 12.811 1.00 95.12 82 PHE A C 1
ATOM 659 O O . PHE A 1 82 ? -21.571 7.879 11.621 1.00 95.12 82 PHE A O 1
ATOM 666 N N . ASN A 1 83 ? -20.098 8.280 13.273 1.00 94.19 83 ASN A N 1
ATOM 667 C CA . ASN A 1 83 ? -19.070 8.865 12.434 1.00 94.19 83 ASN A CA 1
ATOM 668 C C . ASN A 1 83 ? -18.151 7.777 11.859 1.00 94.19 83 ASN A C 1
ATOM 670 O O . ASN A 1 83 ? -17.185 7.335 12.484 1.00 94.19 83 ASN A O 1
ATOM 674 N N . THR A 1 84 ? -18.420 7.363 10.622 1.00 92.06 84 THR A N 1
ATOM 675 C CA . THR A 1 84 ? -17.651 6.304 9.956 1.00 92.06 84 THR A CA 1
ATOM 676 C C . THR A 1 84 ? -16.194 6.676 9.683 1.00 92.06 84 THR A C 1
ATOM 678 O O . THR A 1 84 ? -15.387 5.781 9.451 1.00 92.06 84 THR A O 1
ATOM 681 N N . THR A 1 85 ? -15.817 7.960 9.737 1.00 92.62 85 THR A N 1
ATOM 682 C CA . THR A 1 85 ? -14.417 8.373 9.525 1.00 92.62 85 THR A CA 1
ATOM 683 C C . THR A 1 85 ? -13.498 7.952 10.671 1.00 92.62 85 THR A C 1
ATOM 685 O O . THR A 1 85 ? -12.290 8.063 10.533 1.00 92.62 85 THR A O 1
ATOM 688 N N . LYS A 1 86 ? -14.053 7.501 11.804 1.00 95.50 86 LYS A N 1
ATOM 689 C CA . LYS A 1 86 ? -13.293 7.036 12.975 1.00 95.50 86 LYS A CA 1
ATOM 690 C C . LYS A 1 86 ? -13.007 5.539 12.958 1.00 95.50 86 LYS A C 1
ATOM 692 O O . LYS A 1 86 ? -12.311 5.032 13.827 1.00 95.50 86 LYS A O 1
ATOM 697 N N . ILE A 1 87 ? -13.538 4.813 11.976 1.00 95.56 87 ILE A N 1
ATOM 698 C CA . ILE A 1 87 ? -13.345 3.364 11.853 1.00 95.56 87 ILE A CA 1
ATOM 699 C C . ILE A 1 87 ? -11.864 2.976 11.684 1.00 95.56 87 ILE A C 1
ATOM 701 O O . ILE A 1 87 ? -11.465 2.030 12.366 1.00 95.56 87 ILE A O 1
ATOM 705 N N . PRO A 1 88 ? -11.048 3.657 10.848 1.00 94.44 88 PRO A N 1
ATOM 706 C CA . PRO A 1 88 ? -9.614 3.374 10.766 1.00 94.44 88 PRO A CA 1
ATOM 707 C C . PRO A 1 88 ? -8.925 3.574 12.117 1.00 94.44 88 PRO A C 1
ATOM 709 O O . PRO A 1 88 ? -8.281 2.654 12.608 1.00 94.44 88 PRO A O 1
ATOM 712 N N . ASP A 1 89 ? -9.183 4.710 12.777 1.00 95.31 89 ASP A N 1
ATOM 713 C CA . ASP A 1 89 ? -8.602 5.023 14.085 1.00 95.31 89 ASP A CA 1
ATOM 714 C C . ASP A 1 89 ? -8.951 3.940 15.120 1.00 95.31 89 ASP A C 1
ATOM 716 O O . ASP A 1 89 ? -8.072 3.409 15.797 1.00 95.31 89 ASP A O 1
ATOM 720 N N . ILE A 1 90 ? -10.228 3.553 15.221 1.00 96.50 90 ILE A N 1
ATOM 721 C CA . ILE A 1 90 ? -10.678 2.487 16.131 1.00 96.50 90 ILE A CA 1
ATOM 722 C C . ILE A 1 90 ? -9.959 1.175 15.824 1.00 96.50 90 ILE A C 1
ATOM 724 O O . ILE A 1 90 ? -9.550 0.472 16.751 1.00 96.50 90 ILE A O 1
ATOM 728 N N . TYR A 1 91 ? -9.833 0.831 14.542 1.00 95.56 91 TYR A N 1
ATOM 729 C CA . TYR A 1 91 ? -9.202 -0.405 14.106 1.00 95.56 91 TYR A CA 1
ATOM 730 C C . TYR A 1 91 ? -7.699 -0.441 14.426 1.00 95.56 91 TYR A C 1
ATOM 732 O O . TYR A 1 91 ? -7.211 -1.449 14.946 1.00 95.56 91 TYR A O 1
ATOM 740 N N . ASP A 1 92 ? -6.985 0.658 14.209 1.00 94.00 92 ASP A N 1
ATOM 741 C CA . ASP A 1 92 ? -5.563 0.758 14.536 1.00 94.00 92 ASP A CA 1
ATOM 742 C C . ASP A 1 92 ? -5.330 0.678 16.044 1.00 94.00 92 ASP A C 1
ATOM 744 O O . ASP A 1 92 ? -4.479 -0.086 16.506 1.00 94.00 92 ASP A O 1
ATOM 748 N N . ASN A 1 93 ? -6.156 1.375 16.827 1.00 95.06 93 ASN A N 1
ATOM 749 C CA . ASN A 1 93 ? -6.081 1.367 18.286 1.00 95.06 93 ASN A CA 1
ATOM 750 C C . ASN A 1 93 ? -6.341 -0.029 18.864 1.00 95.06 93 ASN A C 1
ATOM 752 O O . ASN A 1 93 ? -5.542 -0.526 19.659 1.00 95.06 93 ASN A O 1
ATOM 756 N N . ILE A 1 94 ? -7.411 -0.709 18.427 1.00 95.31 94 ILE A N 1
ATOM 757 C CA . ILE A 1 94 ? -7.700 -2.061 18.922 1.00 95.31 94 ILE A CA 1
ATOM 758 C C . ILE A 1 94 ? -6.603 -3.048 18.536 1.00 95.31 94 ILE A C 1
ATOM 760 O O . ILE A 1 94 ? -6.300 -3.957 19.306 1.00 95.31 94 ILE A O 1
ATOM 764 N N . LYS A 1 95 ? -6.011 -2.900 17.350 1.00 92.44 95 LYS A N 1
ATOM 765 C CA . LYS A 1 95 ? -4.942 -3.774 16.868 1.00 92.44 95 LYS A CA 1
ATOM 766 C C . LYS A 1 95 ? -3.648 -3.559 17.646 1.00 92.44 95 LYS A C 1
ATOM 768 O O . LYS A 1 95 ? -3.040 -4.548 18.050 1.00 92.44 95 LYS A O 1
ATOM 773 N N . TYR A 1 96 ? -3.280 -2.304 17.892 1.00 92.50 96 TYR A N 1
ATOM 774 C CA . TYR A 1 96 ? -2.148 -1.930 18.735 1.00 92.50 96 TYR A CA 1
ATOM 775 C C . TYR A 1 96 ? -2.306 -2.500 20.148 1.00 92.50 96 TYR A C 1
ATOM 777 O O . TYR A 1 96 ? -1.474 -3.286 20.597 1.00 92.50 96 TYR A O 1
ATOM 785 N N . ASP A 1 97 ? -3.434 -2.229 20.804 1.00 93.50 97 ASP A N 1
ATOM 786 C CA . ASP A 1 97 ? -3.679 -2.714 22.164 1.00 93.50 97 ASP A CA 1
ATOM 787 C C . ASP A 1 97 ? -3.788 -4.242 22.232 1.00 93.50 97 ASP A C 1
ATOM 789 O O . ASP A 1 97 ? -3.363 -4.863 23.204 1.00 93.50 97 ASP A O 1
ATOM 793 N N . SER A 1 98 ? -4.299 -4.881 21.175 1.00 91.31 98 SER A N 1
ATOM 794 C CA . SER A 1 98 ? -4.332 -6.345 21.085 1.00 91.31 98 SER A CA 1
ATOM 795 C C . SER A 1 98 ? -2.939 -6.965 21.027 1.00 91.31 98 SER A C 1
ATOM 797 O O . SER A 1 98 ? -2.798 -8.111 21.463 1.00 91.31 98 SER A O 1
ATOM 799 N N . LEU A 1 99 ? -1.951 -6.261 20.471 1.00 89.06 99 LEU A N 1
ATOM 800 C CA . LEU A 1 99 ? -0.558 -6.704 20.393 1.00 89.06 99 LEU A CA 1
ATOM 801 C C . LEU A 1 99 ? 0.224 -6.371 21.664 1.00 89.06 99 LEU A C 1
ATOM 803 O O . LEU A 1 99 ? 1.034 -7.187 22.099 1.00 89.06 99 LEU A O 1
ATOM 807 N N . HIS A 1 100 ? -0.017 -5.198 22.246 1.00 89.69 100 HIS A N 1
ATOM 808 C CA . HIS A 1 100 ? 0.896 -4.597 23.215 1.00 89.69 100 HIS A CA 1
ATOM 809 C C . HIS A 1 100 ? 0.348 -4.472 24.639 1.00 89.69 100 HIS A C 1
ATOM 811 O O . HIS A 1 100 ? 1.138 -4.530 25.568 1.00 89.69 100 HIS A O 1
ATOM 817 N N . ASN A 1 101 ? -0.971 -4.334 24.810 1.00 89.81 101 ASN A N 1
ATOM 818 C CA . ASN A 1 101 ? -1.594 -3.946 26.085 1.00 89.81 101 ASN A CA 1
ATOM 819 C C . ASN A 1 101 ? -2.727 -4.907 26.506 1.00 89.81 101 ASN A C 1
ATOM 821 O O . ASN A 1 101 ? -3.657 -4.531 27.227 1.00 89.81 101 ASN A O 1
ATOM 825 N N . ARG A 1 102 ? -2.711 -6.152 26.013 1.00 87.19 102 ARG A N 1
ATOM 826 C CA . ARG A 1 102 ? -3.835 -7.096 26.146 1.00 87.19 102 ARG A CA 1
ATOM 827 C C . ARG A 1 102 ? -4.119 -7.470 27.594 1.00 87.19 102 ARG A C 1
ATOM 829 O O . ARG A 1 102 ? -5.274 -7.669 27.955 1.00 87.19 102 ARG A O 1
ATOM 836 N N . GLU A 1 103 ? -3.079 -7.590 28.402 1.00 86.12 103 GLU A N 1
ATOM 837 C CA . GLU A 1 1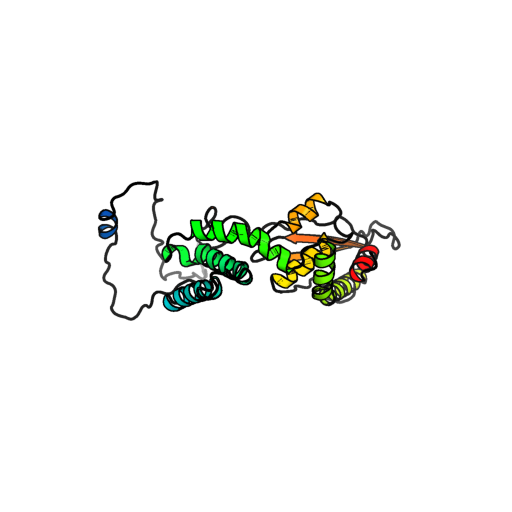03 ? -3.146 -7.950 29.814 1.00 86.12 103 GLU A CA 1
ATOM 838 C C . GLU A 1 103 ? -3.940 -6.935 30.651 1.00 86.12 103 GLU A C 1
ATOM 840 O O . GLU A 1 103 ? -4.498 -7.301 31.684 1.00 86.12 103 GLU A O 1
ATOM 845 N N . PHE A 1 104 ? -4.081 -5.698 30.166 1.00 87.19 104 PHE A N 1
ATOM 846 C CA . PHE A 1 104 ? -4.817 -4.629 30.840 1.00 87.19 104 PHE A CA 1
ATOM 847 C C . PHE A 1 104 ? -6.263 -4.476 30.346 1.00 87.19 104 PHE A C 1
ATOM 849 O O . PHE A 1 104 ? -7.024 -3.686 30.905 1.00 87.19 104 PHE A O 1
ATOM 856 N N . LEU A 1 105 ? -6.672 -5.218 29.307 1.00 88.06 105 LEU A N 1
ATOM 857 C CA . LEU A 1 105 ? -7.947 -5.006 28.622 1.00 88.06 105 LEU A CA 1
ATOM 858 C C . LEU A 1 105 ? -8.736 -6.297 28.410 1.00 88.06 105 LEU A C 1
ATOM 860 O O . LEU A 1 105 ? -8.227 -7.337 27.999 1.00 88.06 105 LEU A O 1
ATOM 864 N N . GLN A 1 106 ? -10.049 -6.208 28.612 1.00 87.44 106 GLN A N 1
ATOM 865 C CA . GLN A 1 106 ? -10.969 -7.327 28.425 1.00 87.44 106 GLN A CA 1
ATOM 866 C C . GLN A 1 106 ? -11.831 -7.140 27.176 1.00 87.44 106 GLN A C 1
ATOM 868 O O . GLN A 1 106 ? -12.138 -6.030 26.753 1.00 87.44 106 GLN A O 1
ATOM 873 N N . GLY A 1 107 ? -12.250 -8.250 26.563 1.00 87.50 107 GLY A N 1
ATOM 874 C CA . GLY A 1 107 ? -13.176 -8.221 25.424 1.00 87.50 107 GLY A CA 1
ATOM 875 C C . GLY A 1 107 ? -12.568 -7.782 24.085 1.00 87.50 107 GLY A C 1
ATOM 876 O O . GLY A 1 107 ? -13.294 -7.755 23.086 1.00 87.50 107 GLY A O 1
ATOM 877 N N . LEU A 1 108 ? -11.253 -7.530 24.028 1.00 90.69 108 LEU A N 1
ATOM 878 C CA . LEU A 1 108 ? -10.541 -7.036 22.842 1.00 90.69 108 LEU A CA 1
ATOM 879 C C . LEU A 1 108 ? -10.858 -7.820 21.570 1.00 90.69 108 LEU A C 1
ATOM 881 O O . LEU A 1 108 ? -11.133 -7.230 20.532 1.00 90.69 108 LEU A O 1
ATOM 885 N N . ARG A 1 109 ? -10.914 -9.154 21.650 1.00 90.94 109 ARG A N 1
ATOM 886 C CA . ARG A 1 109 ? -11.172 -10.011 20.485 1.00 90.94 109 ARG A CA 1
ATOM 887 C C . ARG A 1 109 ? -12.498 -9.696 19.787 1.00 90.94 109 ARG A C 1
ATOM 889 O O . ARG A 1 109 ? -12.564 -9.729 18.562 1.00 90.94 109 ARG A O 1
ATOM 896 N N . LYS A 1 110 ? -13.564 -9.410 20.545 1.00 93.31 110 LYS A N 1
ATOM 897 C CA . LYS A 1 110 ? -14.884 -9.103 19.965 1.00 93.31 110 LYS A CA 1
ATOM 898 C C . LYS A 1 110 ? -14.854 -7.758 19.241 1.00 93.31 110 LYS A C 1
ATOM 900 O O . LYS A 1 110 ? -15.348 -7.667 18.120 1.00 93.31 110 LYS A O 1
ATOM 905 N N . ILE A 1 111 ? -14.235 -6.756 19.867 1.00 92.94 111 ILE A N 1
ATOM 906 C CA . ILE A 1 111 ? -14.084 -5.408 19.306 1.00 92.94 111 ILE A CA 1
ATOM 907 C C . ILE A 1 111 ? -13.188 -5.460 18.066 1.00 92.94 111 ILE A C 1
ATOM 909 O O . ILE A 1 111 ? -13.566 -4.927 17.030 1.00 92.94 111 ILE A O 1
ATOM 913 N N . TYR A 1 112 ? -12.067 -6.183 18.133 1.00 94.25 112 TYR A N 1
ATOM 914 C CA . TYR A 1 112 ? -11.132 -6.361 17.024 1.00 94.25 112 TYR A CA 1
ATOM 915 C C . TYR A 1 112 ? -11.821 -6.946 15.794 1.00 94.25 112 TYR A C 1
ATOM 917 O O . TYR A 1 112 ? -11.729 -6.376 14.713 1.00 94.25 112 TYR A O 1
ATOM 925 N N . ILE A 1 113 ? -12.559 -8.052 15.953 1.00 94.06 113 ILE A N 1
ATOM 926 C CA . ILE A 1 113 ? -13.269 -8.688 14.834 1.00 94.06 113 ILE A CA 1
ATOM 927 C C . ILE A 1 113 ? -14.310 -7.733 14.237 1.00 94.06 113 ILE A C 1
ATOM 929 O O . ILE A 1 113 ? -14.407 -7.623 13.015 1.00 94.06 113 ILE A O 1
ATOM 933 N N . ALA A 1 114 ? -15.077 -7.035 15.081 1.00 94.56 114 ALA A N 1
ATOM 934 C CA . ALA A 1 114 ? -16.079 -6.081 14.618 1.00 94.56 114 ALA A CA 1
ATOM 935 C C . ALA A 1 114 ? -15.438 -4.913 13.851 1.00 94.56 114 ALA A C 1
ATOM 937 O O . ALA A 1 114 ? -15.808 -4.670 12.703 1.00 94.56 114 ALA A O 1
ATOM 938 N N . ALA A 1 115 ? -14.440 -4.251 14.442 1.00 95.19 115 ALA A N 1
ATOM 939 C CA . ALA A 1 115 ? -13.722 -3.137 13.831 1.00 95.19 115 ALA A CA 1
ATOM 940 C C . ALA A 1 115 ? -13.049 -3.558 12.520 1.00 95.19 115 ALA A C 1
ATOM 942 O O . ALA A 1 115 ? -13.257 -2.909 11.500 1.00 95.19 115 ALA A O 1
ATOM 943 N N . LYS A 1 116 ? -12.341 -4.696 12.507 1.00 94.19 116 LYS A N 1
ATOM 944 C CA . LYS A 1 116 ? -11.665 -5.240 11.320 1.00 94.19 116 LYS A CA 1
ATOM 945 C C . LYS A 1 116 ? -12.618 -5.464 10.153 1.00 94.19 116 LYS A C 1
ATOM 947 O O . LYS A 1 116 ? -12.306 -5.103 9.022 1.00 94.19 116 LYS A O 1
ATOM 952 N N . ASN A 1 117 ? -13.784 -6.056 10.411 1.00 94.19 117 ASN A N 1
ATOM 953 C CA . ASN A 1 117 ? -14.759 -6.335 9.357 1.00 94.19 117 ASN A CA 1
ATOM 954 C C . ASN A 1 117 ? -15.243 -5.054 8.672 1.00 94.19 117 ASN A C 1
ATOM 956 O O . ASN A 1 117 ? -15.417 -5.043 7.454 1.00 94.19 117 ASN A O 1
ATOM 960 N N . VAL A 1 118 ? -15.433 -3.979 9.440 1.00 94.38 118 VAL A N 1
ATOM 961 C CA . VAL A 1 118 ? -15.860 -2.692 8.886 1.00 94.38 118 VAL A CA 1
ATOM 962 C C . VAL A 1 118 ? -14.678 -1.946 8.253 1.00 94.38 118 VAL A C 1
ATOM 964 O O . VAL A 1 118 ? -14.807 -1.426 7.147 1.00 94.38 118 VAL A O 1
ATOM 967 N N . ALA A 1 119 ? -13.505 -1.959 8.886 1.00 94.31 119 ALA A N 1
ATOM 968 C CA . ALA A 1 119 ? -12.284 -1.319 8.398 1.00 94.31 119 ALA A CA 1
ATOM 969 C C . ALA A 1 119 ? -11.822 -1.878 7.044 1.00 94.31 119 ALA A C 1
ATOM 971 O O . ALA A 1 119 ? -11.513 -1.106 6.139 1.00 94.31 119 ALA A O 1
ATOM 972 N N . ASN A 1 120 ? -11.896 -3.201 6.854 1.00 91.94 120 ASN A N 1
ATOM 973 C CA . ASN A 1 120 ? -11.608 -3.858 5.572 1.00 91.94 120 ASN A CA 1
ATOM 974 C C . ASN A 1 120 ? -12.465 -3.327 4.416 1.00 91.94 120 ASN A C 1
ATOM 976 O O . ASN A 1 120 ? -12.063 -3.414 3.256 1.00 91.94 120 ASN A O 1
ATOM 980 N N . PHE A 1 121 ? -13.654 -2.803 4.717 1.00 90.94 121 PHE A N 1
ATOM 981 C CA . PHE A 1 121 ? -14.509 -2.168 3.729 1.00 90.94 121 PHE A CA 1
ATOM 982 C C . PHE A 1 121 ? -14.247 -0.665 3.614 1.00 90.94 121 PHE A C 1
ATOM 984 O O . PHE A 1 121 ? -14.219 -0.161 2.498 1.00 90.94 121 PHE A O 1
ATOM 991 N N . VAL A 1 122 ? -14.062 0.048 4.728 1.00 92.38 122 VAL A N 1
ATOM 992 C CA . VAL A 1 122 ? -13.967 1.518 4.754 1.00 92.38 122 VAL A CA 1
ATOM 993 C C . VAL A 1 122 ? -12.603 2.024 4.284 1.00 92.38 122 VAL A C 1
ATOM 995 O O . VAL A 1 122 ? -12.557 2.834 3.358 1.00 92.38 122 VAL A O 1
ATOM 998 N N . ILE A 1 123 ? -11.502 1.505 4.841 1.00 92.50 123 ILE A N 1
ATOM 999 C CA . ILE A 1 123 ? -10.139 2.009 4.589 1.00 92.50 123 ILE A CA 1
ATOM 1000 C C . ILE A 1 123 ? -9.790 2.003 3.090 1.00 92.50 123 ILE A C 1
ATOM 1002 O O . ILE A 1 123 ? -9.347 3.029 2.569 1.00 92.50 123 ILE A O 1
ATOM 1006 N N . PRO A 1 124 ? -10.035 0.922 2.314 1.00 91.06 124 PRO A N 1
ATOM 1007 C CA . PRO A 1 124 ? -9.693 0.928 0.891 1.00 91.06 124 PRO A CA 1
ATOM 1008 C C . PRO A 1 124 ? -10.441 1.980 0.062 1.00 91.06 124 PRO A C 1
ATOM 1010 O O . PRO A 1 124 ? -9.988 2.301 -1.041 1.00 91.06 124 PRO A O 1
ATOM 1013 N N . GLN A 1 125 ? -11.582 2.472 0.556 1.00 91.00 125 GLN A N 1
ATOM 1014 C CA . GLN A 1 125 ? -12.450 3.426 -0.141 1.00 91.00 125 GLN A CA 1
ATOM 1015 C C . GLN A 1 125 ? -12.065 4.880 0.135 1.00 91.00 125 GLN A C 1
ATOM 1017 O O . GLN A 1 125 ? -12.413 5.752 -0.662 1.00 91.00 125 GLN A O 1
ATOM 1022 N N . GLU A 1 126 ? -11.285 5.145 1.186 1.00 91.38 126 GLU A N 1
ATOM 1023 C CA . GLU A 1 126 ? -10.693 6.467 1.442 1.00 91.38 126 GLU A CA 1
ATOM 1024 C C . GLU A 1 126 ? -9.783 6.910 0.292 1.00 91.38 126 GLU A C 1
ATOM 1026 O O . GLU A 1 126 ? -9.670 8.092 -0.024 1.00 91.38 126 GLU A O 1
ATOM 1031 N N . TYR A 1 127 ? -9.210 5.937 -0.415 1.00 93.12 127 TYR A N 1
ATOM 1032 C CA . TYR A 1 127 ? -8.353 6.151 -1.576 1.00 93.12 127 TYR A CA 1
ATOM 1033 C C . TYR A 1 127 ? -9.120 6.101 -2.902 1.00 93.12 127 TYR A C 1
ATOM 1035 O O . TYR A 1 127 ? -8.495 6.005 -3.956 1.00 93.12 127 TYR A O 1
ATOM 1043 N N . GLY A 1 128 ? -10.455 6.165 -2.868 1.00 94.19 128 GLY A N 1
ATOM 1044 C CA . GLY A 1 128 ? -11.343 6.190 -4.030 1.00 94.19 128 GLY A CA 1
ATOM 1045 C C . GLY A 1 128 ? -12.271 4.978 -4.108 1.00 94.19 128 GLY A C 1
ATOM 1046 O O . GLY A 1 128 ? -11.884 3.860 -3.786 1.00 94.19 128 GLY A O 1
ATOM 1047 N N . VAL A 1 129 ? -13.489 5.192 -4.614 1.00 93.25 129 VAL A N 1
ATOM 1048 C CA . VAL A 1 129 ? -14.528 4.148 -4.672 1.00 93.25 129 VAL A CA 1
ATOM 1049 C C . VAL A 1 129 ? -14.445 3.332 -5.962 1.00 93.25 129 VAL A C 1
ATOM 1051 O O . VAL A 1 129 ? -14.552 2.107 -5.966 1.00 93.25 129 VAL A O 1
ATOM 1054 N N . PHE A 1 130 ? -14.208 4.006 -7.089 1.00 95.25 130 PHE A N 1
ATOM 1055 C CA . PHE A 1 130 ? -14.072 3.360 -8.395 1.00 95.25 130 PHE A CA 1
ATOM 1056 C C . PHE A 1 130 ? -12.604 3.207 -8.800 1.00 95.25 130 PHE A C 1
ATOM 1058 O O . PHE A 1 130 ? -11.798 4.097 -8.532 1.00 95.25 130 PHE A O 1
ATOM 1065 N N . ARG A 1 131 ? -12.257 2.154 -9.563 1.00 93.94 131 ARG A N 1
ATOM 1066 C CA . ARG A 1 131 ? -10.883 1.931 -10.082 1.00 93.94 131 ARG A CA 1
ATOM 1067 C C . ARG A 1 131 ? -10.256 3.190 -10.685 1.00 93.94 131 ARG A C 1
ATOM 1069 O O . ARG A 1 131 ? -9.114 3.518 -10.386 1.00 93.94 131 ARG A O 1
ATOM 1076 N N . LYS A 1 132 ? -11.009 3.915 -11.519 1.00 94.19 132 LYS A N 1
ATOM 1077 C CA . LYS A 1 132 ? -10.524 5.149 -12.152 1.00 94.19 132 LYS A CA 1
ATOM 1078 C C . LYS A 1 132 ? -10.214 6.239 -11.121 1.00 94.19 132 LYS A C 1
ATOM 1080 O O . LYS A 1 132 ? -9.196 6.905 -11.249 1.00 94.19 132 LYS A O 1
ATOM 1085 N N . GLN A 1 133 ? -11.062 6.409 -10.106 1.00 96.06 133 GLN A N 1
ATOM 1086 C CA . GLN A 1 133 ? -10.814 7.371 -9.028 1.00 96.06 133 GLN A CA 1
ATOM 1087 C C . GLN A 1 133 ? -9.584 6.974 -8.217 1.00 96.06 133 GLN A C 1
ATOM 1089 O O . GLN A 1 133 ? -8.715 7.814 -8.019 1.00 96.06 133 GLN A O 1
ATOM 1094 N N . LYS A 1 134 ? -9.471 5.694 -7.837 1.00 96.19 134 LYS A N 1
ATOM 1095 C CA . LYS A 1 134 ? -8.311 5.173 -7.105 1.00 96.19 134 LYS A CA 1
ATOM 1096 C C . LYS A 1 134 ? -6.994 5.434 -7.826 1.00 96.19 134 LYS A C 1
ATOM 1098 O O . LYS A 1 134 ? -6.029 5.871 -7.207 1.00 96.19 134 LYS A O 1
ATOM 1103 N N . LEU A 1 135 ? -6.962 5.207 -9.140 1.00 95.25 135 LEU A N 1
ATOM 1104 C CA . LEU A 1 135 ? -5.788 5.488 -9.962 1.00 95.25 135 LEU A CA 1
ATOM 1105 C C . LEU A 1 135 ? -5.470 6.991 -10.015 1.00 95.25 135 LEU A C 1
ATOM 1107 O O . LEU A 1 135 ? -4.314 7.370 -9.862 1.00 95.25 135 LEU A O 1
ATOM 1111 N N . LEU A 1 136 ? -6.474 7.849 -10.219 1.00 95.25 136 LEU A N 1
ATOM 1112 C CA . LEU A 1 136 ? -6.272 9.300 -10.311 1.00 95.25 136 LEU A CA 1
ATOM 1113 C C . LEU A 1 136 ? -5.806 9.908 -8.982 1.00 95.25 136 LEU A C 1
ATOM 1115 O O . LEU A 1 136 ? -4.839 10.669 -8.976 1.00 95.25 136 LEU A O 1
ATOM 1119 N N . ILE A 1 137 ? -6.453 9.540 -7.871 1.00 96.06 137 ILE A N 1
ATOM 1120 C CA . ILE A 1 137 ? -6.054 9.945 -6.516 1.00 96.06 137 ILE A CA 1
ATOM 1121 C C . ILE A 1 137 ? -4.635 9.450 -6.242 1.00 96.06 137 ILE A C 1
ATOM 1123 O O . ILE A 1 137 ? -3.763 10.253 -5.912 1.00 96.06 137 ILE A O 1
ATOM 1127 N N . GLY A 1 138 ? -4.376 8.159 -6.477 1.00 96.50 138 GLY A N 1
ATOM 1128 C CA . GLY A 1 138 ? -3.059 7.560 -6.290 1.00 96.50 138 GLY A CA 1
ATOM 1129 C C . GLY A 1 138 ? -1.968 8.323 -7.039 1.00 96.50 138 GLY A C 1
ATOM 1130 O O . GLY A 1 138 ? -1.019 8.799 -6.415 1.00 96.50 138 GLY A O 1
ATOM 1131 N N . ARG A 1 139 ? -2.141 8.530 -8.353 1.00 95.25 139 ARG A N 1
ATOM 1132 C CA . ARG A 1 139 ? -1.183 9.279 -9.180 1.00 95.25 139 ARG A CA 1
ATOM 1133 C C . ARG A 1 139 ? -0.978 10.699 -8.675 1.00 95.25 139 ARG A C 1
ATOM 1135 O O . ARG A 1 139 ? 0.163 11.133 -8.600 1.00 95.25 139 ARG A O 1
ATOM 1142 N N . SER A 1 140 ? -2.045 11.407 -8.304 1.00 95.81 140 SER A N 1
ATOM 1143 C CA . SER A 1 140 ? -1.930 12.787 -7.812 1.00 95.81 140 SER A CA 1
ATOM 1144 C C . SER A 1 140 ? -1.034 12.913 -6.574 1.00 95.81 140 SER A C 1
ATOM 1146 O O . SER A 1 140 ? -0.363 13.929 -6.415 1.00 95.81 140 SER A O 1
ATOM 1148 N N . ILE A 1 141 ? -0.974 11.866 -5.746 1.00 96.25 141 ILE A N 1
ATOM 1149 C CA . ILE A 1 141 ? -0.168 11.825 -4.523 1.00 96.25 141 ILE A CA 1
ATOM 1150 C C . ILE A 1 141 ? 1.263 11.365 -4.828 1.00 96.25 141 ILE A C 1
ATOM 1152 O O . ILE A 1 141 ? 2.222 11.989 -4.378 1.00 96.25 141 ILE A O 1
ATOM 1156 N N . VAL A 1 142 ? 1.428 10.283 -5.600 1.00 97.25 142 VAL A N 1
ATOM 1157 C CA . VAL A 1 142 ? 2.730 9.597 -5.729 1.00 97.25 142 VAL A CA 1
ATOM 1158 C C . VAL A 1 142 ? 3.541 9.977 -6.965 1.00 97.25 142 VAL A C 1
ATOM 1160 O O . VAL A 1 142 ? 4.674 9.516 -7.100 1.00 97.25 142 VAL A O 1
ATOM 1163 N N . GLN A 1 143 ? 3.005 10.803 -7.872 1.00 96.38 143 GLN A N 1
ATOM 1164 C CA . GLN A 1 143 ? 3.700 11.202 -9.104 1.00 96.38 143 GLN A CA 1
ATOM 1165 C C . GLN A 1 143 ? 5.130 11.727 -8.849 1.00 96.38 143 GLN A C 1
ATOM 1167 O O . GLN A 1 143 ? 6.045 11.233 -9.511 1.00 96.38 143 GLN A O 1
ATOM 1172 N N . PRO A 1 144 ? 5.387 12.622 -7.870 1.00 96.19 144 PRO A N 1
ATOM 1173 C CA . PRO A 1 144 ? 6.746 13.110 -7.621 1.00 96.19 144 PRO A CA 1
ATOM 1174 C C . PRO A 1 144 ? 7.709 12.004 -7.163 1.00 96.19 144 PRO A C 1
ATOM 1176 O O . PRO A 1 144 ? 8.876 11.981 -7.556 1.00 96.19 144 PRO A O 1
ATOM 1179 N N . LEU A 1 145 ? 7.222 11.060 -6.347 1.00 96.56 145 LEU A N 1
ATOM 1180 C CA . LEU A 1 145 ? 8.014 9.913 -5.899 1.00 96.56 145 LEU A CA 1
ATOM 1181 C C . LEU A 1 145 ? 8.350 8.993 -7.077 1.00 96.56 145 LEU A C 1
ATOM 1183 O O . LEU A 1 145 ? 9.496 8.572 -7.218 1.00 96.56 145 LEU A O 1
ATOM 1187 N N . LEU A 1 146 ? 7.369 8.712 -7.936 1.00 96.62 146 LEU A N 1
ATOM 1188 C CA . LEU A 1 146 ? 7.551 7.899 -9.136 1.00 96.62 146 LEU A CA 1
ATOM 1189 C C . LEU A 1 146 ? 8.581 8.514 -10.095 1.00 96.62 146 LEU A C 1
ATOM 1191 O O . LEU A 1 146 ? 9.453 7.800 -10.590 1.00 96.62 146 LEU A O 1
ATOM 1195 N N . GLU A 1 147 ? 8.536 9.828 -10.309 1.00 96.50 147 GLU A N 1
ATOM 1196 C CA . GLU A 1 147 ? 9.524 10.547 -11.125 1.00 96.50 147 GLU A CA 1
ATOM 1197 C C . GLU A 1 147 ? 10.935 10.462 -10.532 1.00 96.50 147 GLU A C 1
ATOM 1199 O O . GLU A 1 147 ? 11.898 10.206 -11.259 1.00 96.50 147 GLU A O 1
ATOM 1204 N N . HIS A 1 148 ? 11.066 10.600 -9.209 1.00 95.94 148 HIS A N 1
ATOM 1205 C CA . HIS A 1 148 ? 12.351 10.443 -8.530 1.00 95.94 148 HIS A CA 1
ATOM 1206 C C . HIS A 1 148 ? 12.879 9.007 -8.667 1.00 95.94 148 HIS A C 1
ATOM 1208 O O . HIS A 1 148 ? 14.024 8.814 -9.085 1.00 95.94 148 HIS A O 1
ATOM 1214 N N . ILE A 1 149 ? 12.051 7.996 -8.376 1.00 96.12 149 ILE A N 1
ATOM 1215 C CA . ILE A 1 149 ? 12.419 6.580 -8.530 1.00 96.12 149 ILE A CA 1
ATOM 1216 C C . ILE A 1 149 ? 12.899 6.327 -9.957 1.00 96.12 149 ILE A C 1
ATOM 1218 O O . ILE A 1 149 ? 13.986 5.786 -10.148 1.00 96.12 149 ILE A O 1
ATOM 1222 N N . PHE A 1 150 ? 12.143 6.778 -10.959 1.00 96.19 150 PHE A N 1
ATOM 1223 C CA . PHE A 1 150 ? 12.525 6.618 -12.357 1.00 96.19 150 PHE A CA 1
ATOM 1224 C C . PHE A 1 150 ? 13.857 7.302 -12.686 1.00 96.19 150 PHE A C 1
ATOM 1226 O O . PHE A 1 150 ? 14.708 6.699 -13.338 1.00 96.19 150 PHE A O 1
ATOM 1233 N N . GLY A 1 151 ? 14.084 8.519 -12.187 1.00 96.19 151 GLY A N 1
ATOM 1234 C CA . GLY A 1 151 ? 15.363 9.213 -12.340 1.00 96.19 151 GLY A CA 1
ATOM 1235 C C . GLY A 1 151 ? 16.545 8.438 -11.748 1.00 96.19 151 GLY A C 1
ATOM 1236 O O . GLY A 1 151 ? 17.620 8.410 -12.346 1.00 96.19 151 GLY A O 1
ATOM 1237 N N . ASN A 1 152 ? 16.357 7.768 -10.609 1.00 96.19 152 ASN A N 1
ATOM 1238 C CA . ASN A 1 152 ? 17.396 6.928 -10.005 1.00 96.19 152 ASN A CA 1
ATOM 1239 C C . ASN A 1 152 ? 17.610 5.620 -10.778 1.00 96.19 152 ASN A C 1
ATOM 1241 O O . ASN A 1 152 ? 18.757 5.217 -10.966 1.00 96.19 152 ASN A O 1
ATOM 1245 N N . LEU A 1 153 ? 16.543 5.002 -11.299 1.00 96.00 153 LEU A N 1
ATOM 1246 C CA . LEU A 1 153 ? 16.662 3.845 -12.193 1.00 96.00 153 LEU A CA 1
ATOM 1247 C C . LEU A 1 153 ? 17.441 4.215 -13.465 1.00 96.00 153 LEU A C 1
ATOM 1249 O O . LEU A 1 153 ? 18.350 3.487 -13.845 1.00 96.00 153 LEU A O 1
ATOM 1253 N N . MET A 1 154 ? 17.158 5.367 -14.081 1.00 95.38 154 MET A 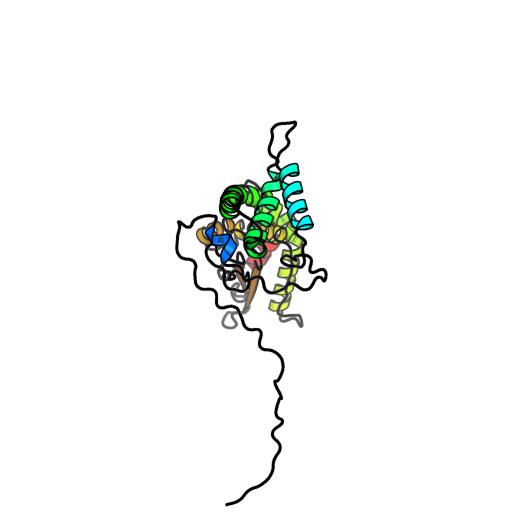N 1
ATOM 1254 C CA . MET A 1 154 ? 17.886 5.837 -15.269 1.00 95.38 154 MET A CA 1
ATOM 1255 C C . MET A 1 154 ? 19.378 6.045 -14.996 1.00 95.38 154 MET A C 1
ATOM 1257 O O . MET A 1 154 ? 20.203 5.535 -15.743 1.00 95.38 154 MET A O 1
ATOM 1261 N N . LYS A 1 155 ? 19.743 6.699 -13.883 1.00 95.19 155 LYS A N 1
ATOM 1262 C CA . LYS A 1 155 ? 21.158 6.833 -13.479 1.00 95.19 155 LYS A CA 1
ATOM 1263 C C . LYS A 1 155 ? 21.836 5.475 -13.288 1.00 95.19 155 LYS A C 1
ATOM 1265 O O . LYS A 1 155 ? 23.006 5.328 -13.623 1.00 95.19 155 LYS A O 1
ATOM 1270 N N . GLY A 1 156 ? 21.101 4.494 -12.759 1.00 93.56 156 GLY A N 1
ATOM 1271 C CA . GLY A 1 156 ? 21.575 3.119 -12.629 1.00 93.56 156 GLY A CA 1
ATOM 1272 C C . GLY A 1 156 ? 21.796 2.429 -13.977 1.00 93.56 156 GLY A C 1
ATOM 1273 O O . GLY A 1 156 ? 22.794 1.729 -14.121 1.00 93.56 156 GLY A O 1
ATOM 1274 N N . ALA A 1 157 ? 20.904 2.647 -14.948 1.00 93.38 157 ALA A N 1
ATOM 1275 C CA . ALA A 1 157 ? 21.013 2.110 -16.308 1.00 93.38 157 ALA A CA 1
ATOM 1276 C C . ALA A 1 157 ? 22.172 2.741 -17.096 1.00 93.38 157 ALA A C 1
ATOM 1278 O O . ALA A 1 157 ? 22.861 2.044 -17.833 1.00 93.38 157 ALA A O 1
ATOM 1279 N N . ASP A 1 158 ? 22.415 4.038 -16.893 1.00 93.19 158 ASP A N 1
ATOM 1280 C CA . ASP A 1 158 ? 23.514 4.789 -17.516 1.00 93.19 158 ASP A CA 1
ATOM 1281 C C . ASP A 1 158 ? 24.877 4.539 -16.838 1.00 93.19 158 ASP A C 1
ATOM 1283 O O . ASP A 1 158 ? 25.870 5.180 -17.180 1.00 93.19 158 ASP A O 1
ATOM 1287 N N . ASP A 1 159 ? 24.922 3.649 -15.842 1.00 90.62 159 ASP A N 1
ATOM 1288 C CA . ASP A 1 159 ? 26.084 3.371 -14.992 1.00 90.62 159 ASP A CA 1
ATOM 1289 C C . ASP A 1 159 ? 26.736 4.632 -14.390 1.00 90.62 159 ASP A C 1
ATOM 1291 O O . ASP A 1 159 ? 27.945 4.708 -14.158 1.00 90.62 159 ASP A O 1
ATOM 1295 N N . ALA A 1 160 ? 25.922 5.655 -14.119 1.00 92.19 160 ALA A N 1
ATOM 1296 C CA . ALA A 1 160 ? 26.394 6.899 -13.536 1.00 92.19 160 ALA A CA 1
ATOM 1297 C C . ALA A 1 160 ? 26.975 6.647 -12.128 1.00 92.19 160 ALA A C 1
ATOM 1299 O O . ALA A 1 160 ? 26.520 5.742 -11.416 1.00 92.19 160 ALA A O 1
ATOM 1300 N N . PRO A 1 161 ? 27.938 7.466 -11.661 1.00 90.69 161 PRO A N 1
ATOM 1301 C CA . PRO A 1 161 ? 28.488 7.361 -10.312 1.00 90.69 161 PRO A CA 1
ATOM 1302 C C . PRO A 1 161 ? 27.471 7.866 -9.271 1.00 90.69 161 PRO A C 1
ATOM 1304 O O . PRO A 1 161 ? 27.618 8.940 -8.688 1.00 90.69 161 PRO A O 1
ATOM 1307 N N . SER A 1 162 ? 26.405 7.098 -9.056 1.00 89.94 162 SER A N 1
ATOM 1308 C CA . SER A 1 162 ? 25.342 7.357 -8.089 1.00 89.94 162 SER A CA 1
ATOM 1309 C C . SER A 1 162 ? 25.146 6.172 -7.146 1.00 89.94 162 SER A C 1
ATOM 1311 O O . SER A 1 162 ? 25.710 5.091 -7.317 1.00 89.94 162 SER A O 1
ATOM 1313 N N . HIS A 1 163 ? 24.310 6.369 -6.129 1.00 89.88 163 HIS A N 1
ATOM 1314 C CA . HIS A 1 163 ? 23.867 5.279 -5.271 1.00 89.88 163 HIS A CA 1
ATOM 1315 C C . HIS A 1 163 ? 23.163 4.188 -6.098 1.00 89.88 163 HIS A C 1
ATOM 1317 O O . HIS A 1 163 ? 22.471 4.484 -7.072 1.00 89.88 163 HIS A O 1
ATOM 1323 N N . ARG A 1 164 ? 23.339 2.923 -5.697 1.00 91.44 164 ARG A N 1
ATOM 1324 C CA . ARG A 1 164 ? 22.682 1.751 -6.315 1.00 91.44 164 ARG A CA 1
ATOM 1325 C C . ARG A 1 164 ? 21.423 1.309 -5.572 1.00 91.44 164 ARG A C 1
ATOM 1327 O O . ARG A 1 164 ? 20.652 0.510 -6.087 1.00 91.44 164 ARG A O 1
ATOM 1334 N N . VAL A 1 165 ? 21.226 1.832 -4.363 1.00 95.44 165 VAL A N 1
ATOM 1335 C CA . VAL A 1 165 ? 20.065 1.577 -3.511 1.00 95.44 165 VAL A CA 1
ATOM 1336 C C . VAL A 1 165 ? 19.567 2.917 -2.986 1.00 95.44 165 VAL A C 1
ATOM 1338 O O . VAL A 1 165 ? 20.351 3.708 -2.462 1.00 95.44 165 VAL A O 1
ATOM 1341 N N . SER A 1 166 ? 18.267 3.156 -3.123 1.00 95.44 166 SER A N 1
ATOM 1342 C CA . SER A 1 166 ? 17.561 4.298 -2.539 1.00 95.44 166 SER A CA 1
ATOM 1343 C C . SER A 1 166 ? 16.484 3.748 -1.610 1.00 95.44 166 SER A C 1
ATOM 1345 O O . SER A 1 166 ? 15.698 2.895 -2.023 1.00 95.44 166 SER A O 1
ATOM 1347 N N . LEU A 1 167 ? 16.448 4.217 -0.364 1.00 96.62 167 LEU A N 1
ATOM 1348 C CA . LEU A 1 167 ? 15.433 3.830 0.614 1.00 96.62 167 LEU A CA 1
ATOM 1349 C C . LEU A 1 167 ? 14.527 5.029 0.883 1.00 96.62 167 LEU A C 1
ATOM 1351 O O . LEU A 1 167 ? 15.010 6.108 1.222 1.00 96.62 167 LEU A O 1
ATOM 1355 N N . TYR A 1 168 ? 13.222 4.825 0.725 1.00 96.12 168 TYR A N 1
ATOM 1356 C CA . TYR A 1 168 ? 12.201 5.837 0.964 1.00 96.12 168 TYR A CA 1
ATOM 1357 C C . TYR A 1 168 ? 11.322 5.373 2.119 1.00 96.12 168 TYR A C 1
ATOM 1359 O O . TYR A 1 168 ? 10.728 4.299 2.051 1.00 96.12 168 TYR A O 1
ATOM 1367 N N . PHE A 1 169 ? 11.235 6.192 3.163 1.00 96.00 169 PHE A N 1
ATOM 1368 C CA . PHE A 1 169 ? 10.331 5.967 4.285 1.00 96.00 169 PHE A CA 1
ATOM 1369 C C . PHE A 1 169 ? 9.117 6.872 4.115 1.00 96.00 169 PHE A C 1
ATOM 1371 O O . PHE A 1 169 ? 9.256 8.056 3.804 1.00 96.00 169 PHE A O 1
ATOM 1378 N N . SER A 1 170 ? 7.923 6.303 4.255 1.00 93.75 170 SER A N 1
ATOM 1379 C CA . SER A 1 170 ? 6.676 7.030 4.047 1.00 93.75 170 SER A CA 1
ATOM 1380 C C . SER A 1 170 ? 5.549 6.479 4.910 1.00 93.75 170 SER A C 1
ATOM 1382 O O . SER A 1 170 ? 5.733 5.496 5.623 1.00 93.75 170 SER A O 1
ATOM 1384 N N . SER A 1 171 ? 4.396 7.136 4.844 1.00 93.94 171 SER A N 1
ATOM 1385 C CA . SER A 1 171 ? 3.187 6.734 5.553 1.00 93.94 171 SER A CA 1
ATOM 1386 C C . SER A 1 171 ? 2.449 5.602 4.837 1.00 93.94 171 SER A C 1
ATOM 1388 O O . SER A 1 171 ? 2.614 5.369 3.634 1.00 93.94 171 SER A O 1
ATOM 1390 N N . GLU A 1 172 ? 1.553 4.950 5.573 1.00 93.00 172 GLU A N 1
ATOM 1391 C CA . GLU A 1 172 ? 0.593 3.983 5.038 1.00 93.00 172 GLU A CA 1
ATOM 1392 C C . GLU A 1 172 ? -0.241 4.579 3.892 1.00 93.00 172 GLU A C 1
ATOM 1394 O O . GLU A 1 172 ? -0.369 3.979 2.823 1.00 93.00 172 GLU A O 1
ATOM 1399 N N . SER A 1 173 ? -0.718 5.815 4.060 1.00 93.25 173 SER A N 1
ATOM 1400 C CA . SER A 1 173 ? -1.507 6.520 3.047 1.00 93.25 173 SER A CA 1
ATOM 1401 C C . SER A 1 173 ? -0.765 6.732 1.725 1.00 93.25 173 SER A C 1
ATOM 1403 O O . SER A 1 173 ? -1.354 6.643 0.638 1.00 93.25 173 SER A O 1
ATOM 1405 N N . HIS A 1 174 ? 0.552 6.936 1.789 1.00 95.88 174 HIS A N 1
ATOM 1406 C CA . HIS A 1 174 ? 1.391 7.010 0.600 1.00 95.88 174 HIS A CA 1
ATOM 1407 C C . HIS A 1 174 ? 1.520 5.632 -0.063 1.00 95.88 174 HIS A C 1
ATOM 1409 O O . HIS A 1 174 ? 1.412 5.524 -1.287 1.00 95.88 174 HIS A O 1
ATOM 1415 N N . LEU A 1 175 ? 1.685 4.561 0.721 1.00 96.38 175 LEU A N 1
ATOM 1416 C CA . LEU A 1 175 ? 1.756 3.195 0.196 1.00 96.38 175 LEU A CA 1
ATOM 1417 C C . LEU A 1 175 ? 0.442 2.738 -0.445 1.00 96.38 175 LEU A C 1
ATOM 1419 O O . LEU A 1 175 ? 0.495 2.118 -1.508 1.00 96.38 175 LEU A O 1
ATOM 1423 N N . HIS A 1 176 ? -0.722 3.084 0.113 1.00 95.94 176 HIS A N 1
ATOM 1424 C CA . HIS A 1 176 ? -2.017 2.838 -0.534 1.00 95.94 176 HIS A CA 1
ATOM 1425 C C . HIS A 1 176 ? -2.096 3.504 -1.907 1.00 95.94 176 HIS A C 1
ATOM 1427 O O . HIS A 1 176 ? -2.455 2.867 -2.902 1.00 95.94 176 HIS A O 1
ATOM 1433 N N . SER A 1 177 ? -1.698 4.772 -1.971 1.00 97.00 177 SER A N 1
ATOM 1434 C CA . SER A 1 177 ? -1.690 5.566 -3.200 1.00 97.00 177 SER A CA 1
ATOM 1435 C C . SER A 1 177 ? -0.724 4.994 -4.246 1.00 97.00 177 SER A C 1
ATOM 1437 O O . SER A 1 177 ? -1.075 4.873 -5.425 1.00 97.00 177 SER A O 1
ATOM 1439 N N . LEU A 1 178 ? 0.465 4.561 -3.814 1.00 97.44 178 LEU A N 1
ATOM 1440 C CA . LEU A 1 178 ? 1.474 3.933 -4.668 1.00 97.44 178 LEU A CA 1
ATOM 1441 C C . LEU A 1 178 ? 0.988 2.585 -5.199 1.00 97.44 178 LEU A C 1
ATOM 1443 O O . LEU A 1 178 ? 1.026 2.341 -6.407 1.00 97.44 178 LEU A O 1
ATOM 1447 N N . ARG A 1 179 ? 0.478 1.734 -4.306 1.00 96.38 179 ARG A N 1
ATOM 1448 C CA . ARG A 1 179 ? -0.078 0.425 -4.641 1.00 96.38 179 ARG A CA 1
ATOM 1449 C C . ARG A 1 179 ? -1.205 0.562 -5.656 1.00 96.38 179 ARG A C 1
ATOM 1451 O O . ARG A 1 179 ? -1.155 -0.094 -6.689 1.00 96.38 179 ARG A O 1
ATOM 1458 N N . ASN A 1 180 ? -2.182 1.435 -5.411 1.00 96.25 180 ASN A N 1
ATOM 1459 C CA . ASN A 1 180 ? -3.287 1.660 -6.345 1.00 96.25 180 ASN A CA 1
ATOM 1460 C C . ASN A 1 180 ? -2.771 2.157 -7.702 1.00 96.25 180 ASN A C 1
ATOM 1462 O O . ASN A 1 180 ? -3.210 1.675 -8.742 1.00 96.25 180 ASN A O 1
ATOM 1466 N N . THR A 1 181 ? -1.793 3.064 -7.713 1.00 96.62 181 THR A N 1
ATOM 1467 C CA . THR A 1 181 ? -1.206 3.564 -8.964 1.00 96.62 181 THR A CA 1
ATOM 1468 C C . THR A 1 181 ? -0.579 2.447 -9.793 1.00 96.62 181 THR A C 1
ATOM 1470 O O . THR A 1 181 ? -0.803 2.377 -10.999 1.00 96.62 181 THR A O 1
ATOM 1473 N N . ILE A 1 182 ? 0.164 1.543 -9.154 1.00 96.00 182 ILE A N 1
ATOM 1474 C CA . ILE A 1 182 ? 0.807 0.416 -9.835 1.00 96.00 182 ILE A CA 1
ATOM 1475 C C . ILE A 1 182 ? -0.241 -0.623 -10.249 1.00 96.00 182 ILE A C 1
ATOM 1477 O O . ILE A 1 182 ? -0.340 -0.955 -11.428 1.00 96.00 182 ILE A O 1
ATOM 1481 N N . LEU A 1 183 ? -1.043 -1.125 -9.306 1.00 95.88 183 LEU A N 1
ATOM 1482 C CA . LEU A 1 183 ? -1.961 -2.252 -9.519 1.00 95.88 183 LEU A CA 1
ATOM 1483 C C . LEU A 1 183 ? -3.124 -1.934 -10.466 1.00 95.88 183 LEU A C 1
ATOM 1485 O O . LEU A 1 183 ? -3.715 -2.842 -11.055 1.00 95.88 183 LEU A O 1
ATOM 1489 N N . LEU A 1 184 ? -3.479 -0.655 -10.598 1.00 94.31 184 LEU A N 1
ATOM 1490 C CA . LEU A 1 184 ? -4.577 -0.221 -11.458 1.00 94.31 184 LEU A CA 1
ATOM 1491 C C . LEU A 1 184 ? -4.115 0.263 -12.843 1.00 94.31 184 LEU A C 1
ATOM 1493 O O . LEU A 1 184 ? -4.970 0.594 -13.666 1.00 94.31 184 LEU A O 1
ATOM 1497 N N . SER A 1 185 ? -2.802 0.270 -13.093 1.00 93.44 185 SER A N 1
ATOM 1498 C CA . SER A 1 185 ? -2.182 0.579 -14.389 1.00 93.44 185 SER A CA 1
ATOM 1499 C C . SER A 1 185 ? -1.999 -0.666 -15.270 1.00 93.44 185 SER A C 1
ATOM 1501 O O . SER A 1 185 ? -2.521 -1.739 -14.968 1.00 93.44 185 SER A O 1
ATOM 1503 N N . ASP A 1 186 ? -1.236 -0.529 -16.355 1.00 90.94 186 ASP A N 1
ATOM 1504 C CA . ASP A 1 186 ? -0.842 -1.596 -17.279 1.00 90.94 186 ASP A CA 1
ATOM 1505 C C . ASP A 1 186 ? 0.487 -2.296 -16.897 1.00 90.94 186 ASP A C 1
ATOM 1507 O O . ASP A 1 186 ? 1.023 -3.102 -17.671 1.00 90.94 186 ASP A O 1
ATOM 1511 N N . ILE A 1 187 ? 1.035 -1.977 -15.717 1.00 93.81 187 ILE A N 1
ATOM 1512 C CA . ILE A 1 187 ? 2.241 -2.601 -15.155 1.00 93.81 187 ILE A CA 1
ATOM 1513 C C . ILE A 1 187 ? 2.022 -4.053 -14.711 1.00 93.81 187 ILE A C 1
ATOM 1515 O O . ILE A 1 187 ? 2.886 -4.885 -15.013 1.00 93.81 187 ILE A O 1
ATOM 1519 N N . PRO A 1 188 ? 0.940 -4.405 -13.988 1.00 94.00 188 PRO A N 1
ATOM 1520 C CA . PRO A 1 188 ? 0.765 -5.764 -13.505 1.00 94.00 188 PRO A CA 1
ATOM 1521 C C . PRO A 1 188 ? 0.588 -6.744 -14.662 1.00 94.00 188 PRO A C 1
ATOM 1523 O O . PRO A 1 188 ? -0.240 -6.545 -15.546 1.00 94.00 188 PRO A O 1
ATOM 1526 N N . HIS A 1 189 ? 1.348 -7.838 -14.639 1.00 89.81 189 HIS A N 1
ATOM 1527 C CA . HIS A 1 189 ? 1.254 -8.867 -15.680 1.00 89.81 189 HIS A CA 1
ATOM 1528 C C . HIS A 1 189 ? 0.126 -9.869 -15.396 1.00 89.81 189 HIS A C 1
ATOM 1530 O O . HIS A 1 189 ? -0.464 -10.429 -16.317 1.00 89.81 189 HIS A O 1
ATOM 1536 N N . ASN A 1 190 ? -0.183 -10.097 -14.115 1.00 90.19 190 ASN A N 1
ATOM 1537 C CA . ASN A 1 190 ? -1.217 -11.026 -13.679 1.00 90.19 190 ASN A CA 1
ATOM 1538 C C . ASN A 1 190 ? -2.303 -10.280 -12.895 1.00 90.19 190 ASN A C 1
ATOM 1540 O O . ASN A 1 190 ? -2.082 -9.824 -11.772 1.00 90.19 190 ASN A O 1
ATOM 1544 N N . GLN A 1 191 ? -3.501 -10.212 -13.475 1.00 90.69 191 GLN A N 1
ATOM 1545 C CA . GLN A 1 191 ? -4.627 -9.505 -12.872 1.00 90.69 191 GLN A CA 1
ATOM 1546 C C . GLN A 1 191 ? -5.107 -10.149 -11.565 1.00 90.69 191 GLN A C 1
ATOM 1548 O O . GLN A 1 191 ? -5.552 -9.435 -10.673 1.00 90.69 191 GLN A O 1
ATOM 1553 N N . THR A 1 192 ? -4.983 -11.472 -11.418 1.00 93.31 192 THR A N 1
ATOM 1554 C CA . THR A 1 192 ? -5.341 -12.159 -10.165 1.00 93.31 192 THR A CA 1
ATOM 1555 C C . THR A 1 192 ? -4.421 -11.703 -9.040 1.00 93.31 192 THR A C 1
ATOM 1557 O O . THR A 1 192 ? -4.908 -11.303 -7.990 1.00 93.31 192 THR A O 1
ATOM 1560 N N . VAL A 1 193 ? -3.106 -11.663 -9.286 1.00 92.69 193 VAL A N 1
ATOM 1561 C CA . VAL A 1 193 ? -2.127 -11.157 -8.308 1.00 92.69 193 VAL A CA 1
ATOM 1562 C C . VAL A 1 193 ? -2.418 -9.701 -7.953 1.00 92.69 193 VAL A C 1
ATOM 1564 O O . VAL A 1 193 ? -2.432 -9.356 -6.774 1.00 92.69 193 VAL A O 1
ATOM 1567 N N . ALA A 1 194 ? -2.712 -8.859 -8.949 1.00 94.38 194 ALA A N 1
ATOM 1568 C CA . ALA A 1 194 ? -3.057 -7.462 -8.708 1.00 94.38 194 ALA A CA 1
ATOM 1569 C C . ALA A 1 194 ? -4.315 -7.317 -7.839 1.00 94.38 194 ALA A C 1
ATOM 1571 O O . ALA A 1 194 ? -4.304 -6.574 -6.863 1.00 94.38 194 ALA A O 1
ATOM 1572 N N . THR A 1 195 ? -5.378 -8.064 -8.138 1.00 93.56 195 THR A N 1
ATOM 1573 C CA . THR A 1 195 ? -6.614 -8.041 -7.344 1.00 93.56 195 THR A CA 1
ATOM 1574 C C . THR A 1 195 ? -6.393 -8.572 -5.927 1.00 93.56 195 THR A C 1
ATOM 1576 O O . THR A 1 195 ? -6.910 -7.990 -4.977 1.00 93.56 195 THR A O 1
ATOM 1579 N N . THR A 1 196 ? -5.594 -9.629 -5.750 1.00 93.62 196 THR A N 1
ATOM 1580 C CA . THR A 1 196 ? -5.254 -10.134 -4.414 1.00 93.62 196 THR A CA 1
ATOM 1581 C C . THR A 1 196 ? -4.464 -9.097 -3.616 1.00 93.62 196 THR A C 1
ATOM 1583 O O . THR A 1 196 ? -4.813 -8.834 -2.472 1.00 93.62 196 THR A O 1
ATOM 1586 N N . LEU A 1 197 ? -3.445 -8.470 -4.210 1.00 94.56 197 LEU A N 1
ATOM 1587 C CA . LEU A 1 197 ? -2.642 -7.437 -3.548 1.00 94.56 197 LEU A CA 1
ATOM 1588 C C . LEU A 1 197 ? -3.443 -6.173 -3.216 1.00 94.56 197 LEU A C 1
ATOM 1590 O O . LEU A 1 197 ? -3.196 -5.557 -2.180 1.00 94.56 197 LEU A O 1
ATOM 1594 N N . GLU A 1 198 ? -4.395 -5.782 -4.069 1.00 93.69 198 GLU A N 1
ATOM 1595 C CA . GLU A 1 198 ? -5.294 -4.653 -3.795 1.00 93.69 198 GLU A CA 1
ATOM 1596 C C . GLU A 1 198 ? -6.169 -4.925 -2.560 1.00 93.69 198 GLU A C 1
ATOM 1598 O O . GLU A 1 198 ? -6.395 -4.013 -1.764 1.00 93.69 198 GLU A O 1
ATOM 1603 N N . ALA A 1 199 ? -6.623 -6.172 -2.391 1.00 91.19 199 ALA A N 1
ATOM 1604 C CA . ALA A 1 199 ? -7.481 -6.597 -1.286 1.00 91.19 199 ALA A CA 1
ATOM 1605 C C . ALA A 1 199 ? -6.734 -6.832 0.039 1.00 91.19 199 ALA A C 1
ATOM 1607 O O . ALA A 1 199 ? -7.375 -6.949 1.081 1.00 91.19 199 ALA A O 1
ATOM 1608 N N . MET 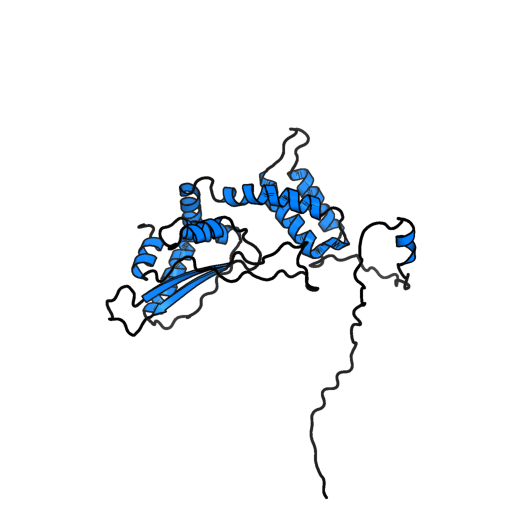A 1 200 ? -5.402 -6.928 0.020 1.00 92.12 200 MET A N 1
ATOM 1609 C CA . MET A 1 200 ? -4.614 -7.076 1.244 1.00 92.12 200 MET A CA 1
ATOM 1610 C C . MET A 1 200 ? -4.589 -5.769 2.045 1.00 92.12 200 MET A C 1
ATOM 1612 O O . MET A 1 200 ? -4.487 -4.675 1.489 1.00 92.12 200 MET A O 1
ATOM 1616 N N . GLU A 1 201 ? -4.637 -5.892 3.364 1.00 91.75 201 GLU A N 1
ATOM 1617 C CA . GLU A 1 201 ? -4.367 -4.800 4.301 1.00 91.75 201 GLU A CA 1
ATOM 1618 C C . GLU A 1 201 ? -2.890 -4.375 4.213 1.00 91.75 201 GLU A C 1
ATOM 1620 O O . GLU A 1 201 ? -2.023 -5.210 3.944 1.00 91.75 201 GLU A O 1
ATOM 1625 N N . ILE A 1 202 ? -2.600 -3.087 4.409 1.00 93.31 202 ILE A N 1
ATOM 1626 C CA . ILE A 1 202 ? -1.229 -2.576 4.518 1.00 93.31 202 ILE A CA 1
ATOM 1627 C C . ILE A 1 202 ? -0.901 -2.459 6.005 1.00 93.31 202 ILE A C 1
ATOM 1629 O O . ILE A 1 202 ? -1.586 -1.772 6.743 1.00 93.31 202 ILE A O 1
ATOM 1633 N N . ASN A 1 203 ? 0.149 -3.145 6.440 1.00 92.44 203 ASN A N 1
ATOM 1634 C CA . ASN A 1 203 ? 0.551 -3.252 7.836 1.00 92.44 203 ASN A CA 1
ATOM 1635 C C . ASN A 1 203 ? 1.954 -2.688 8.063 1.00 92.44 203 ASN A C 1
ATOM 1637 O O . ASN A 1 203 ? 2.665 -2.327 7.122 1.00 92.44 203 ASN A O 1
ATOM 1641 N N . TYR A 1 204 ? 2.393 -2.668 9.324 1.00 90.44 204 TYR A N 1
ATOM 1642 C CA . TYR A 1 204 ? 3.770 -2.326 9.681 1.00 90.44 204 TYR A CA 1
ATOM 1643 C C . TYR A 1 204 ? 4.783 -3.048 8.792 1.00 90.44 204 TYR A C 1
ATOM 1645 O O . TYR A 1 204 ? 4.616 -4.223 8.464 1.00 90.44 204 TYR A O 1
ATOM 1653 N N . MET A 1 205 ? 5.847 -2.345 8.401 1.00 93.38 205 MET A N 1
ATOM 1654 C CA . MET A 1 205 ? 6.868 -2.849 7.473 1.00 93.38 205 MET A CA 1
ATOM 1655 C C . MET A 1 205 ? 6.348 -3.219 6.072 1.00 93.38 205 MET A C 1
ATOM 1657 O O . MET A 1 205 ? 7.046 -3.915 5.328 1.00 93.38 205 MET A O 1
ATOM 1661 N N . ALA A 1 206 ? 5.159 -2.764 5.665 1.00 96.44 206 ALA A N 1
ATOM 1662 C CA . ALA A 1 206 ? 4.758 -2.819 4.263 1.00 96.44 206 ALA A CA 1
ATOM 1663 C C . ALA A 1 206 ? 5.740 -2.035 3.390 1.00 96.44 206 ALA A C 1
ATOM 1665 O O . ALA A 1 206 ? 6.249 -0.983 3.780 1.00 96.44 206 ALA A O 1
ATOM 1666 N N . HIS A 1 207 ? 6.029 -2.562 2.203 1.00 97.06 207 HIS A N 1
ATOM 1667 C CA . HIS A 1 207 ? 7.015 -1.955 1.318 1.00 97.06 207 HIS A CA 1
ATOM 1668 C C . HIS A 1 207 ? 6.820 -2.364 -0.141 1.00 97.06 207 HIS A C 1
ATOM 1670 O O . HIS A 1 207 ? 6.311 -3.439 -0.461 1.00 97.06 207 HIS A O 1
ATOM 1676 N N . CYS A 1 208 ? 7.277 -1.492 -1.037 1.00 97.06 208 CYS A N 1
ATOM 1677 C CA . CYS A 1 208 ? 7.347 -1.729 -2.473 1.00 97.06 208 CYS A CA 1
ATOM 1678 C C . CYS A 1 208 ? 8.812 -1.687 -2.911 1.00 97.06 208 CYS A C 1
ATOM 1680 O O . CYS A 1 208 ? 9.5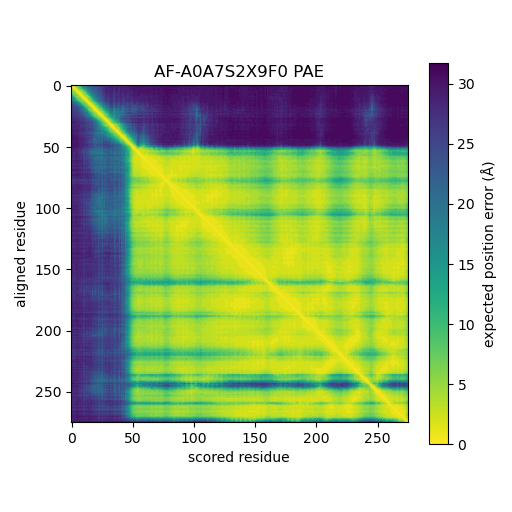50 -0.789 -2.506 1.00 97.06 208 CYS A O 1
ATOM 1682 N N . VAL A 1 209 ? 9.237 -2.634 -3.745 1.00 96.94 209 VAL A N 1
ATOM 1683 C CA . VAL A 1 209 ? 10.615 -2.715 -4.242 1.00 96.94 209 VAL A CA 1
ATOM 1684 C C . VAL A 1 209 ? 10.619 -2.581 -5.755 1.00 96.94 209 VAL A C 1
ATOM 1686 O O . VAL A 1 209 ? 9.962 -3.358 -6.442 1.00 96.94 209 VAL A O 1
ATOM 1689 N N . PHE A 1 210 ? 11.395 -1.621 -6.256 1.00 97.31 210 PHE A N 1
ATOM 1690 C CA . PHE A 1 210 ? 11.677 -1.434 -7.677 1.00 97.31 210 PHE A CA 1
ATOM 1691 C C . PHE A 1 210 ? 13.109 -1.881 -7.943 1.00 97.31 210 PHE A C 1
ATOM 1693 O O . PHE A 1 210 ? 14.039 -1.374 -7.314 1.00 97.31 210 PHE A O 1
ATOM 1700 N N . ARG A 1 211 ? 13.300 -2.830 -8.859 1.00 97.12 211 ARG A N 1
ATOM 1701 C CA . ARG A 1 211 ? 14.629 -3.326 -9.234 1.00 97.12 211 ARG A CA 1
ATOM 1702 C C . ARG A 1 211 ? 14.855 -3.117 -10.714 1.00 97.12 211 ARG A C 1
ATOM 1704 O O . ARG A 1 211 ? 14.054 -3.572 -11.523 1.00 97.12 211 ARG A O 1
ATOM 1711 N N . LEU A 1 212 ? 15.963 -2.469 -11.046 1.00 97.31 212 LEU A N 1
ATOM 1712 C CA . LEU A 1 212 ? 16.491 -2.450 -12.400 1.00 97.31 212 LEU A CA 1
ATOM 1713 C C . LEU A 1 212 ? 17.399 -3.661 -12.596 1.00 97.31 212 LEU A C 1
ATOM 1715 O O . LEU A 1 212 ? 18.282 -3.914 -11.777 1.00 97.31 212 LEU A O 1
ATOM 1719 N N . PHE A 1 213 ? 17.205 -4.365 -13.701 1.00 96.94 213 PHE A N 1
ATOM 1720 C CA . PHE A 1 213 ? 18.094 -5.422 -14.154 1.00 96.94 213 PHE A CA 1
ATOM 1721 C C . PHE A 1 213 ? 18.653 -5.084 -15.529 1.00 96.94 213 PHE A C 1
ATOM 1723 O O . PHE A 1 213 ? 17.955 -4.491 -16.353 1.00 96.94 213 PHE A O 1
ATOM 1730 N N . GLU A 1 214 ? 19.885 -5.524 -15.767 1.00 95.94 214 GLU A N 1
ATOM 1731 C CA . GLU A 1 214 ? 20.510 -5.565 -17.082 1.00 95.94 214 GLU A CA 1
ATOM 1732 C C . GLU A 1 214 ? 20.786 -7.023 -17.472 1.00 95.94 214 GLU A C 1
ATOM 1734 O O . GLU A 1 214 ? 21.323 -7.791 -16.673 1.00 95.94 214 GLU A O 1
ATOM 1739 N N . ASP A 1 215 ? 20.433 -7.404 -18.697 1.00 96.06 215 ASP A N 1
ATOM 1740 C CA . ASP A 1 215 ? 20.842 -8.660 -19.320 1.00 96.06 215 ASP A CA 1
ATOM 1741 C C . ASP A 1 215 ? 21.958 -8.382 -20.346 1.00 96.06 215 ASP A C 1
ATOM 1743 O O . ASP A 1 215 ? 21.665 -8.000 -21.485 1.00 96.06 215 ASP A O 1
ATOM 1747 N N . PRO A 1 216 ? 23.240 -8.569 -19.979 1.00 94.81 216 PRO A N 1
ATOM 1748 C CA . PRO A 1 216 ? 24.371 -8.222 -20.839 1.00 94.81 216 PRO A CA 1
ATOM 1749 C C . PRO A 1 216 ? 24.529 -9.171 -22.033 1.00 94.81 216 PRO A C 1
ATOM 1751 O O . PRO A 1 216 ? 25.373 -8.932 -22.894 1.00 94.81 216 PRO A O 1
ATOM 1754 N N . THR A 1 217 ? 23.750 -10.259 -22.090 1.00 96.62 217 THR A N 1
ATOM 1755 C CA . THR A 1 217 ? 23.773 -11.204 -23.215 1.00 96.62 217 THR A CA 1
ATOM 1756 C C . THR A 1 217 ? 22.933 -10.730 -24.401 1.00 96.62 217 THR A C 1
ATOM 1758 O O . THR A 1 217 ? 23.047 -11.288 -25.492 1.00 96.62 217 THR A O 1
ATOM 1761 N N . ARG A 1 218 ? 22.094 -9.706 -24.199 1.00 95.50 218 ARG A N 1
ATOM 1762 C CA . ARG A 1 218 ? 21.233 -9.119 -25.230 1.00 95.50 218 ARG A CA 1
ATOM 1763 C C . ARG A 1 218 ? 21.928 -7.952 -25.928 1.00 95.50 218 ARG A C 1
ATOM 1765 O O . ARG A 1 218 ? 22.777 -7.268 -25.352 1.00 95.50 218 ARG A O 1
ATOM 1772 N N . ASP A 1 219 ? 21.507 -7.685 -27.160 1.00 95.69 219 ASP A N 1
ATOM 1773 C CA . ASP A 1 219 ? 22.004 -6.551 -27.938 1.00 95.69 219 ASP A CA 1
ATOM 1774 C C . ASP A 1 219 ? 21.759 -5.212 -27.224 1.00 95.69 219 ASP A C 1
ATOM 1776 O O . ASP A 1 219 ? 20.798 -5.040 -26.473 1.00 95.69 219 ASP A O 1
ATOM 1780 N N . THR A 1 220 ? 22.611 -4.220 -27.494 1.00 91.06 220 THR A N 1
ATOM 1781 C CA . THR A 1 220 ? 22.518 -2.863 -26.913 1.00 91.06 220 THR A CA 1
ATOM 1782 C C . THR A 1 220 ? 21.175 -2.178 -27.152 1.00 91.06 220 THR A C 1
ATOM 1784 O O . THR A 1 220 ? 20.749 -1.382 -26.322 1.00 91.06 220 THR A O 1
ATOM 1787 N N . ASN A 1 221 ? 20.504 -2.496 -28.258 1.00 91.81 221 ASN A N 1
ATOM 1788 C CA . ASN A 1 221 ? 19.218 -1.910 -28.636 1.00 91.81 221 ASN A CA 1
ATOM 1789 C C . ASN A 1 221 ? 18.015 -2.789 -28.261 1.00 91.81 221 ASN A C 1
ATOM 1791 O O . ASN A 1 221 ? 16.879 -2.432 -28.580 1.00 91.81 221 ASN A O 1
ATOM 1795 N N . ASP A 1 222 ? 18.235 -3.946 -27.631 1.00 94.81 222 ASP A N 1
ATOM 1796 C CA . ASP A 1 222 ? 17.140 -4.826 -27.242 1.00 94.81 222 ASP A CA 1
ATOM 1797 C C . ASP A 1 222 ? 16.334 -4.185 -26.091 1.00 94.81 222 ASP A C 1
ATOM 1799 O O . ASP A 1 222 ? 16.901 -3.871 -25.040 1.00 94.81 222 ASP A O 1
ATOM 1803 N N . PRO A 1 223 ? 15.007 -4.000 -26.233 1.00 92.50 223 PRO A N 1
ATOM 1804 C CA . PRO A 1 223 ? 14.186 -3.329 -25.223 1.00 92.50 223 PRO A CA 1
ATOM 1805 C C . PRO A 1 223 ? 14.115 -4.084 -23.887 1.00 92.50 223 PRO A C 1
ATOM 1807 O O . PRO A 1 223 ? 13.735 -3.498 -22.876 1.00 92.50 223 PRO A O 1
ATOM 1810 N N . LEU A 1 224 ? 14.461 -5.373 -23.873 1.00 94.06 224 LEU A N 1
ATOM 1811 C CA . LEU A 1 224 ? 14.537 -6.208 -22.677 1.00 94.06 224 LEU A CA 1
ATOM 1812 C C . LEU A 1 224 ? 15.962 -6.340 -22.130 1.00 94.06 224 LEU A C 1
ATOM 1814 O O . LEU A 1 224 ? 16.141 -7.065 -21.152 1.00 94.06 224 LEU A O 1
ATOM 1818 N N . ARG A 1 225 ? 16.964 -5.654 -22.704 1.00 95.81 225 ARG A N 1
ATOM 1819 C CA . ARG A 1 225 ? 18.285 -5.543 -22.069 1.00 95.81 225 ARG A CA 1
ATOM 1820 C C . ARG A 1 225 ? 18.154 -4.911 -20.689 1.00 95.81 225 ARG A C 1
ATOM 1822 O O . ARG A 1 225 ? 18.667 -5.477 -19.738 1.00 95.81 225 ARG A O 1
ATOM 1829 N N . PHE A 1 226 ? 17.415 -3.807 -20.576 1.00 97.25 226 PHE A N 1
ATOM 1830 C CA . PHE A 1 226 ? 17.087 -3.181 -19.296 1.00 97.25 226 PHE A CA 1
ATOM 1831 C C . PHE A 1 226 ? 15.606 -3.339 -18.971 1.00 97.25 226 PHE A C 1
ATOM 1833 O O . PHE A 1 226 ? 14.737 -2.889 -19.725 1.00 97.25 226 PHE A O 1
ATOM 1840 N N . TYR A 1 227 ? 15.304 -3.939 -17.822 1.00 97.19 227 TYR A N 1
ATOM 1841 C CA . TYR A 1 227 ? 13.926 -4.144 -17.382 1.00 97.19 227 TYR A CA 1
ATOM 1842 C C . TYR A 1 227 ? 13.746 -3.881 -15.888 1.00 97.19 227 TYR A C 1
ATOM 1844 O O . TYR A 1 227 ? 14.683 -3.990 -15.097 1.00 97.19 227 TYR A O 1
ATOM 1852 N N . VAL A 1 228 ? 12.515 -3.530 -15.517 1.00 97.50 228 VAL A N 1
ATOM 1853 C CA . VAL A 1 228 ? 12.114 -3.208 -14.148 1.00 97.50 228 VAL A CA 1
ATOM 1854 C C . VAL A 1 228 ? 11.197 -4.296 -13.599 1.00 97.50 228 VAL A C 1
ATOM 1856 O O . VAL A 1 228 ? 10.158 -4.604 -14.187 1.00 97.50 228 VAL A O 1
ATOM 1859 N N . ASP A 1 229 ? 11.578 -4.840 -12.448 1.00 96.56 229 ASP A N 1
ATOM 1860 C CA . ASP A 1 229 ? 10.753 -5.707 -11.603 1.00 96.56 229 ASP A CA 1
ATOM 1861 C C . ASP A 1 229 ? 10.187 -4.884 -10.441 1.00 96.56 229 ASP A C 1
ATOM 1863 O O . ASP A 1 229 ? 10.912 -4.123 -9.790 1.00 96.56 229 ASP A O 1
ATOM 1867 N N . VAL A 1 230 ? 8.891 -5.036 -10.190 1.00 97.19 230 VAL A N 1
ATOM 1868 C CA . VAL A 1 230 ? 8.160 -4.370 -9.114 1.00 97.19 230 VAL A CA 1
ATOM 1869 C C . VAL A 1 230 ? 7.555 -5.434 -8.217 1.00 97.19 230 VAL A C 1
ATOM 1871 O O . VAL A 1 230 ? 6.801 -6.296 -8.670 1.00 97.19 230 VAL A O 1
ATOM 1874 N N . GLN A 1 231 ? 7.853 -5.355 -6.925 1.00 96.75 231 GLN A N 1
ATOM 1875 C CA . GLN A 1 231 ? 7.312 -6.264 -5.918 1.00 96.75 231 GLN A CA 1
ATOM 1876 C C . GLN A 1 231 ? 6.656 -5.477 -4.796 1.00 96.75 231 GLN A C 1
ATOM 1878 O O . GLN A 1 231 ? 7.137 -4.405 -4.431 1.00 96.75 231 GLN A O 1
ATOM 1883 N N . PHE A 1 232 ? 5.597 -6.031 -4.216 1.00 96.81 232 PHE A N 1
ATOM 1884 C CA . PHE A 1 232 ? 4.888 -5.413 -3.101 1.00 96.81 232 PHE A CA 1
ATOM 1885 C C . PHE A 1 232 ? 4.727 -6.404 -1.951 1.00 96.81 232 PHE A C 1
ATO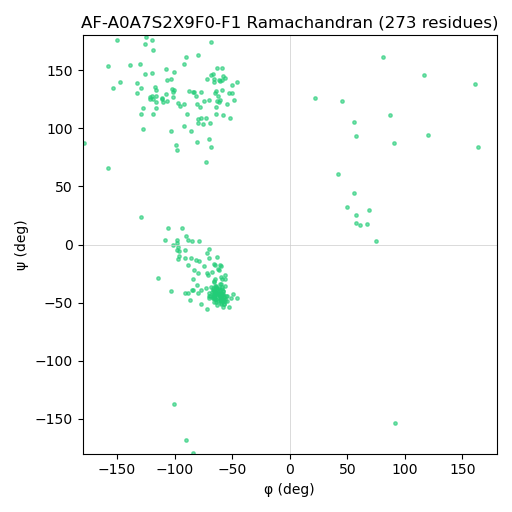M 1887 O O . PHE A 1 232 ? 4.347 -7.554 -2.168 1.00 96.81 232 PHE A O 1
ATOM 1894 N N . ALA A 1 233 ? 5.003 -5.957 -0.730 1.00 96.25 233 ALA A N 1
ATOM 1895 C CA . ALA A 1 233 ? 4.736 -6.692 0.496 1.00 96.25 233 ALA A CA 1
ATOM 1896 C C . ALA A 1 233 ? 3.701 -5.921 1.332 1.00 96.25 233 ALA A C 1
ATOM 1898 O O . ALA A 1 233 ? 3.938 -4.747 1.628 1.00 96.25 233 ALA A O 1
ATOM 1899 N N . PRO A 1 234 ? 2.602 -6.562 1.774 1.00 94.94 234 PRO A N 1
ATOM 1900 C CA . PRO A 1 234 ? 1.600 -5.928 2.635 1.00 94.94 234 PRO A CA 1
ATOM 1901 C C . PRO A 1 234 ? 2.101 -5.668 4.064 1.00 94.94 234 PRO A C 1
ATOM 1903 O O . PRO A 1 234 ? 1.385 -5.073 4.852 1.00 94.94 234 PRO A O 1
ATOM 1906 N N . GLY A 1 235 ? 3.320 -6.092 4.411 1.00 94.56 235 GLY A N 1
ATOM 1907 C CA . GLY A 1 235 ? 3.896 -5.895 5.739 1.00 94.56 235 GLY A CA 1
ATOM 1908 C C . GLY A 1 235 ? 3.618 -7.059 6.685 1.00 94.56 235 GLY A C 1
ATOM 1909 O O . GLY A 1 235 ? 3.479 -8.210 6.251 1.00 94.56 235 GLY A O 1
ATOM 1910 N N . ALA A 1 236 ? 3.601 -6.754 7.980 1.00 91.12 236 ALA A N 1
ATOM 1911 C CA . ALA A 1 236 ? 3.304 -7.682 9.061 1.00 91.12 236 ALA A CA 1
ATOM 1912 C C . ALA A 1 236 ? 2.010 -8.455 8.772 1.00 91.12 236 ALA A C 1
ATOM 1914 O O . ALA A 1 236 ? 0.989 -7.884 8.393 1.00 91.12 236 ALA A O 1
ATOM 1915 N N . ALA A 1 237 ? 2.078 -9.770 8.902 1.00 82.19 237 ALA A N 1
ATOM 1916 C CA . ALA A 1 237 ? 1.007 -10.696 8.584 1.00 82.19 237 ALA A CA 1
ATOM 1917 C C . ALA A 1 237 ? 0.576 -11.469 9.827 1.00 82.19 237 ALA A C 1
ATOM 1919 O O . ALA A 1 237 ? 1.303 -11.543 10.813 1.00 82.19 237 ALA A O 1
ATOM 1920 N N . LEU A 1 238 ? -0.567 -12.146 9.690 1.00 82.75 238 LEU A N 1
ATOM 1921 C CA . LEU A 1 238 ? -1.231 -12.958 10.709 1.00 82.75 238 LEU A CA 1
ATOM 1922 C C . LEU A 1 238 ? -2.058 -12.144 11.705 1.00 82.75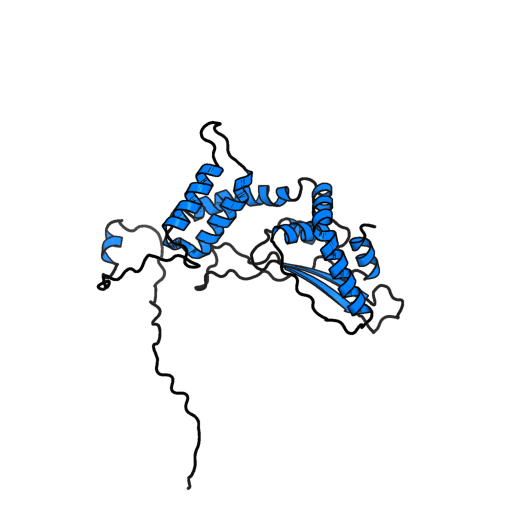 238 LEU A C 1
ATOM 1924 O O . LEU A 1 238 ? -1.966 -10.925 11.807 1.00 82.75 238 LEU A O 1
ATOM 1928 N N . ASP A 1 239 ? -2.956 -12.858 12.373 1.00 81.25 239 ASP A N 1
ATOM 1929 C CA . ASP A 1 239 ? -3.871 -12.291 13.349 1.00 81.25 239 ASP A CA 1
ATOM 1930 C C . ASP A 1 239 ? -3.170 -12.191 14.716 1.00 81.25 239 ASP A C 1
ATOM 1932 O O . ASP A 1 239 ? -2.607 -13.199 15.168 1.00 81.25 239 ASP A O 1
ATOM 1936 N N . PRO A 1 240 ? -3.225 -11.028 15.397 1.00 82.06 240 PRO A N 1
ATOM 1937 C CA . PRO A 1 240 ? -2.600 -10.839 16.705 1.00 82.06 240 PRO A CA 1
ATOM 1938 C C . PRO A 1 240 ? -3.159 -11.783 17.779 1.00 82.06 240 PRO A C 1
ATOM 1940 O O . PRO A 1 240 ? -2.531 -11.986 18.811 1.00 82.06 240 PRO A O 1
ATOM 1943 N N . PHE A 1 241 ? -4.326 -12.398 17.586 1.00 80.62 241 PHE A N 1
ATOM 1944 C CA . PHE A 1 241 ? -4.868 -13.399 18.510 1.00 80.62 241 PHE A CA 1
ATOM 1945 C C . PHE A 1 241 ? -4.458 -14.840 18.177 1.00 80.62 241 PHE A C 1
ATOM 1947 O O . PHE A 1 241 ? -4.690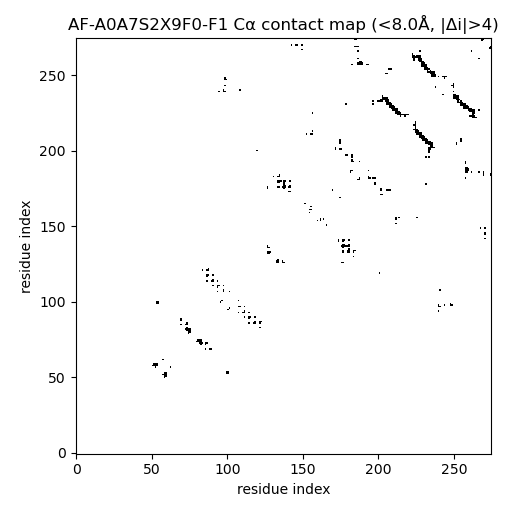 -15.720 19.002 1.00 80.62 241 PHE A O 1
ATOM 1954 N N . ILE A 1 242 ? -3.876 -15.100 17.001 1.00 75.19 242 ILE A N 1
ATOM 1955 C CA . ILE A 1 242 ? -3.477 -16.450 16.559 1.00 75.19 242 ILE A CA 1
ATOM 1956 C C . ILE A 1 242 ? -1.968 -16.655 16.697 1.00 75.19 242 ILE A C 1
ATOM 1958 O O . ILE A 1 242 ? -1.529 -17.739 17.074 1.00 75.19 242 ILE A O 1
ATOM 1962 N N . PHE A 1 243 ? -1.172 -15.637 16.375 1.00 67.06 243 PHE A N 1
ATOM 1963 C CA . PHE A 1 243 ? 0.279 -15.749 16.335 1.00 67.06 243 PHE A CA 1
ATOM 1964 C C . PHE A 1 243 ? 0.893 -14.638 17.179 1.00 67.06 243 PHE A C 1
ATOM 1966 O O . PHE A 1 243 ? 1.011 -13.511 16.715 1.00 67.06 243 PHE A O 1
ATOM 1973 N N . MET A 1 244 ? 1.283 -14.948 18.415 1.00 61.38 244 MET A N 1
ATOM 1974 C CA . MET A 1 244 ? 2.158 -14.067 19.190 1.00 61.38 244 MET A CA 1
ATOM 1975 C C . MET A 1 244 ? 3.327 -14.879 19.730 1.00 61.38 244 MET A C 1
ATOM 1977 O O . MET A 1 244 ? 3.150 -15.768 20.562 1.00 61.38 244 MET A O 1
ATOM 1981 N N . GLY A 1 245 ? 4.521 -14.582 19.215 1.00 59.19 245 GLY A N 1
ATOM 1982 C CA . GLY A 1 245 ? 5.757 -14.897 19.927 1.00 59.19 245 GLY A CA 1
ATOM 1983 C C . GLY A 1 245 ? 5.886 -14.016 21.174 1.00 59.19 245 GLY A C 1
ATOM 1984 O O . GLY A 1 245 ? 5.086 -13.105 21.376 1.00 59.19 245 GLY A O 1
ATOM 1985 N N . GLN A 1 246 ? 6.904 -14.261 21.998 1.00 59.47 246 GLN A N 1
ATOM 1986 C CA . GLN A 1 246 ? 7.130 -13.513 23.246 1.00 59.47 246 GLN A CA 1
ATOM 1987 C C . GLN A 1 246 ? 7.419 -12.011 23.039 1.00 59.47 246 GLN A C 1
ATOM 1989 O O . GLN A 1 246 ? 7.368 -11.257 24.000 1.00 59.47 246 GLN A O 1
ATOM 1994 N N . ASP A 1 247 ? 7.660 -11.562 21.802 1.00 71.31 247 ASP A N 1
ATOM 1995 C CA . ASP A 1 247 ? 8.222 -10.236 21.518 1.00 71.31 247 ASP A CA 1
ATOM 1996 C C . ASP A 1 247 ? 7.212 -9.208 20.972 1.00 71.31 247 ASP A C 1
ATOM 1998 O O . ASP A 1 247 ? 7.624 -8.192 20.424 1.00 71.31 247 ASP A O 1
ATOM 2002 N N . HIS A 1 248 ? 5.897 -9.449 21.054 1.00 77.31 248 HIS A N 1
ATOM 2003 C CA . HIS A 1 248 ? 4.860 -8.556 20.486 1.00 77.31 248 HIS A CA 1
ATOM 2004 C C . HIS A 1 248 ? 4.987 -8.302 18.964 1.00 77.31 248 HIS A C 1
ATOM 2006 O O . HIS A 1 248 ? 4.420 -7.349 18.428 1.00 77.31 248 HIS A O 1
ATOM 2012 N N . LEU A 1 249 ? 5.729 -9.151 18.244 1.00 80.31 249 LEU A N 1
ATOM 2013 C CA . LEU A 1 249 ? 5.999 -9.001 16.815 1.00 80.31 249 LEU A CA 1
ATOM 2014 C C . LEU A 1 249 ? 5.224 -10.010 15.970 1.00 80.31 249 LEU A C 1
ATOM 2016 O O . LEU A 1 249 ? 5.123 -11.197 16.291 1.00 80.31 249 LEU A O 1
ATOM 2020 N N . LEU A 1 250 ? 4.759 -9.527 14.820 1.00 85.44 250 LEU A N 1
ATOM 2021 C CA . LEU A 1 250 ? 4.170 -10.333 13.760 1.00 85.44 250 LEU A CA 1
ATOM 2022 C C . LEU A 1 250 ? 5.165 -10.516 12.602 1.00 85.44 250 LEU A C 1
ATOM 2024 O O . LEU A 1 250 ? 5.898 -9.581 12.262 1.00 85.44 250 LEU A O 1
ATOM 2028 N N . PRO A 1 251 ? 5.207 -11.697 11.960 1.00 87.62 251 PRO A N 1
ATOM 2029 C CA . PRO A 1 251 ? 6.112 -11.939 10.845 1.00 87.62 251 PRO A CA 1
ATOM 2030 C C . PRO A 1 251 ? 5.745 -11.073 9.638 1.00 87.62 251 PRO A C 1
ATOM 2032 O O . PRO A 1 251 ? 4.576 -10.924 9.292 1.00 87.62 251 PRO A O 1
ATOM 2035 N N . VAL A 1 252 ? 6.750 -10.539 8.946 1.00 90.62 252 VAL A N 1
ATOM 2036 C CA . VAL A 1 252 ? 6.542 -9.721 7.744 1.00 90.62 252 VAL A CA 1
ATOM 2037 C C . VAL A 1 252 ? 6.363 -10.610 6.515 1.00 90.62 252 VAL A C 1
ATOM 2039 O O . VAL A 1 252 ? 7.151 -11.523 6.257 1.00 90.62 252 VAL A O 1
ATOM 2042 N N . SER A 1 253 ? 5.323 -10.323 5.734 1.00 92.38 253 SER A N 1
ATOM 2043 C CA . SER A 1 253 ? 5.047 -11.001 4.469 1.00 92.38 253 SER A CA 1
ATOM 2044 C C . SER A 1 253 ? 6.183 -10.802 3.471 1.00 92.38 253 SER A C 1
ATOM 2046 O O . SER A 1 253 ? 6.742 -9.712 3.342 1.00 92.38 253 SER A O 1
ATOM 2048 N N . ARG A 1 254 ? 6.492 -11.848 2.700 1.00 93.38 254 ARG A N 1
ATOM 2049 C CA . ARG A 1 254 ? 7.462 -11.736 1.606 1.00 93.38 254 ARG A CA 1
ATOM 2050 C C . ARG A 1 254 ? 6.906 -10.857 0.475 1.00 93.38 254 ARG A C 1
ATOM 2052 O O . ARG A 1 254 ? 5.708 -10.939 0.200 1.00 93.38 254 ARG A O 1
ATOM 2059 N N . PRO A 1 255 ? 7.755 -10.080 -0.221 1.00 94.25 255 PRO A N 1
ATOM 2060 C CA . PRO A 1 255 ? 7.341 -9.341 -1.408 1.00 94.25 255 PRO A CA 1
ATOM 2061 C C . PRO A 1 255 ? 6.805 -10.262 -2.504 1.00 94.25 255 PRO A C 1
ATOM 2063 O O . PRO A 1 255 ? 7.430 -11.266 -2.852 1.00 94.25 255 PRO A O 1
ATOM 2066 N N . ILE A 1 256 ? 5.659 -9.890 -3.064 1.00 95.56 256 ILE A N 1
ATOM 2067 C CA . ILE A 1 256 ? 4.993 -10.587 -4.162 1.00 95.56 256 ILE A CA 1
ATOM 2068 C C . ILE A 1 256 ? 5.291 -9.826 -5.463 1.00 95.56 256 ILE A C 1
ATOM 2070 O O . ILE A 1 256 ? 5.046 -8.616 -5.515 1.00 95.56 256 ILE A O 1
ATOM 2074 N N . PRO A 1 257 ? 5.802 -10.492 -6.517 1.00 95.62 257 PRO A N 1
ATOM 2075 C CA . PRO A 1 257 ? 5.993 -9.872 -7.824 1.00 95.62 257 PRO A CA 1
ATOM 2076 C C . PRO A 1 257 ? 4.678 -9.392 -8.429 1.00 95.62 257 PRO A C 1
ATOM 2078 O O . PRO A 1 257 ? 3.741 -10.168 -8.611 1.00 95.62 257 PRO A O 1
ATOM 2081 N N . VAL A 1 258 ? 4.619 -8.102 -8.744 1.00 95.44 258 VAL A N 1
ATOM 2082 C CA . VAL A 1 258 ? 3.463 -7.458 -9.379 1.00 95.44 258 VAL A CA 1
ATOM 2083 C C . VAL A 1 258 ? 3.521 -7.641 -10.892 1.00 95.44 258 VAL A C 1
ATOM 2085 O O . VAL A 1 258 ? 2.505 -7.862 -11.558 1.00 95.44 258 VAL A O 1
ATOM 2088 N N . ASN A 1 259 ? 4.724 -7.548 -11.445 1.00 94.06 259 ASN A N 1
ATOM 2089 C CA . ASN A 1 259 ? 4.985 -7.650 -12.867 1.00 94.06 259 ASN A CA 1
ATOM 2090 C C . ASN A 1 259 ? 6.023 -8.746 -13.155 1.00 94.06 259 ASN A C 1
ATOM 2092 O O . ASN A 1 259 ? 6.498 -9.447 -12.264 1.00 94.06 259 ASN A O 1
ATOM 2096 N N . GLY A 1 260 ? 6.307 -8.936 -14.441 1.00 87.19 260 GLY A N 1
ATOM 2097 C CA . GLY A 1 260 ? 7.481 -9.675 -14.889 1.00 87.19 260 GLY A CA 1
ATOM 2098 C C . GLY A 1 260 ? 8.585 -8.707 -15.309 1.00 87.19 260 GLY A C 1
ATOM 2099 O O . GLY A 1 260 ? 8.807 -7.670 -14.695 1.00 87.19 260 GLY A O 1
ATOM 2100 N N . ARG A 1 261 ? 9.244 -9.008 -16.429 1.00 92.06 261 ARG A N 1
ATOM 2101 C CA . ARG A 1 261 ? 10.267 -8.134 -17.016 1.00 92.06 261 ARG A CA 1
ATOM 2102 C C . ARG A 1 261 ? 9.615 -7.005 -17.816 1.00 92.06 261 ARG A C 1
ATOM 2104 O O . ARG A 1 261 ? 9.385 -7.161 -19.013 1.00 92.06 261 ARG A O 1
ATOM 2111 N N . VAL A 1 262 ? 9.286 -5.885 -17.171 1.00 95.56 262 VAL A N 1
ATOM 2112 C CA . VAL A 1 262 ? 8.769 -4.705 -17.887 1.00 95.56 262 VAL A CA 1
ATOM 2113 C C . VAL A 1 262 ? 9.944 -3.939 -18.502 1.00 95.56 262 VAL A C 1
ATOM 2115 O O . VAL A 1 262 ? 10.808 -3.503 -17.744 1.00 95.56 262 VAL A O 1
ATOM 2118 N N . PRO A 1 263 ? 9.999 -3.742 -19.836 1.00 96.25 263 PRO A N 1
ATOM 2119 C CA . PRO A 1 263 ? 11.026 -2.913 -20.467 1.00 96.25 263 PRO A CA 1
ATOM 2120 C C . PRO A 1 263 ? 11.147 -1.547 -19.787 1.00 96.25 263 PRO A C 1
ATOM 2122 O O . PRO A 1 263 ? 10.124 -0.908 -19.524 1.00 96.25 263 PRO A O 1
ATOM 2125 N N . LEU A 1 264 ? 12.369 -1.057 -19.562 1.00 96.06 264 LEU A N 1
ATOM 2126 C CA . LEU A 1 264 ? 12.586 0.252 -18.925 1.00 96.06 264 LEU A CA 1
ATOM 2127 C C . LEU A 1 264 ? 11.866 1.390 -19.677 1.00 96.06 264 LEU A C 1
ATOM 2129 O O . LEU A 1 264 ? 11.304 2.292 -19.058 1.00 96.06 264 LEU A O 1
ATOM 2133 N N . ALA A 1 265 ? 11.803 1.302 -21.010 1.00 93.56 265 ALA A N 1
ATOM 2134 C CA . ALA A 1 265 ? 11.051 2.235 -21.849 1.00 93.56 265 ALA A CA 1
ATOM 2135 C C . ALA A 1 265 ? 9.535 2.190 -21.584 1.00 93.56 265 ALA A C 1
ATOM 2137 O O . ALA A 1 265 ? 8.915 3.236 -21.437 1.00 93.56 265 ALA A O 1
ATOM 2138 N N . LYS A 1 266 ? 8.943 0.997 -21.435 1.00 94.50 266 LYS A N 1
ATOM 2139 C CA . LYS A 1 266 ? 7.523 0.866 -21.070 1.00 94.50 266 LYS A CA 1
ATOM 2140 C C . LYS A 1 266 ? 7.271 1.409 -19.660 1.00 94.50 266 LYS A C 1
ATOM 2142 O O . LYS A 1 266 ? 6.278 2.088 -19.421 1.00 94.50 266 LYS A O 1
ATOM 2147 N N . PHE A 1 267 ? 8.188 1.153 -18.727 1.00 95.69 267 PHE A N 1
ATOM 2148 C CA . PHE A 1 267 ? 8.084 1.699 -17.376 1.00 95.69 267 PHE A CA 1
ATOM 2149 C C . PHE A 1 267 ? 8.117 3.237 -17.386 1.00 95.69 267 PHE A C 1
ATOM 2151 O O . PHE A 1 267 ? 7.340 3.869 -16.677 1.00 95.69 267 PHE A O 1
ATOM 2158 N N . LYS A 1 268 ? 8.924 3.858 -18.258 1.00 94.88 268 LYS A N 1
ATOM 2159 C CA . LYS A 1 268 ? 8.917 5.314 -18.481 1.00 94.88 268 LYS A CA 1
ATOM 2160 C C . LYS A 1 268 ? 7.547 5.841 -18.921 1.00 94.88 268 LYS A C 1
ATOM 2162 O O . LYS A 1 268 ? 7.156 6.927 -18.489 1.00 94.88 268 LYS A O 1
ATOM 2167 N N . ASP A 1 269 ? 6.839 5.116 -19.782 1.00 94.19 269 ASP A N 1
ATOM 2168 C CA . ASP A 1 269 ? 5.511 5.520 -20.260 1.00 94.19 269 ASP A CA 1
ATOM 2169 C C . ASP A 1 269 ? 4.469 5.469 -19.137 1.00 94.19 269 ASP A C 1
ATOM 2171 O O . ASP A 1 269 ? 3.717 6.433 -18.959 1.00 94.19 269 ASP A O 1
ATOM 2175 N N . PHE A 1 270 ? 4.520 4.428 -18.299 1.00 93.69 270 PHE A N 1
ATOM 2176 C CA . PHE A 1 270 ? 3.731 4.339 -17.069 1.00 93.69 270 PHE A CA 1
ATOM 2177 C C . PHE A 1 270 ? 3.975 5.540 -16.140 1.00 93.69 270 PHE A C 1
ATOM 2179 O O . PHE A 1 270 ? 3.018 6.187 -15.695 1.00 93.69 270 PHE A O 1
ATOM 2186 N N . ILE A 1 271 ? 5.240 5.891 -15.883 1.00 92.31 271 ILE A N 1
ATOM 2187 C CA . ILE A 1 271 ? 5.596 7.016 -15.001 1.00 92.31 271 ILE A CA 1
ATOM 2188 C C . ILE A 1 271 ? 5.023 8.333 -15.535 1.00 92.31 271 ILE A C 1
ATOM 2190 O O . ILE A 1 271 ? 4.470 9.108 -14.761 1.00 92.31 271 ILE A O 1
ATOM 2194 N N . HIS A 1 272 ? 5.040 8.558 -16.850 1.00 87.44 272 HIS A N 1
ATOM 2195 C CA . HIS A 1 272 ? 4.498 9.781 -17.459 1.00 87.44 272 HIS A CA 1
ATOM 2196 C C . HIS A 1 272 ? 3.000 9.718 -17.803 1.00 87.44 272 HIS A C 1
ATOM 2198 O O . HIS A 1 272 ? 2.475 10.670 -18.378 1.00 87.44 272 HIS A O 1
ATOM 2204 N N . GLY A 1 273 ? 2.304 8.625 -17.471 1.00 77.50 273 GLY A N 1
ATOM 2205 C CA . GLY A 1 273 ? 0.855 8.504 -17.668 1.00 77.50 273 GLY A CA 1
ATOM 2206 C C . GLY A 1 273 ? 0.439 8.435 -19.137 1.00 77.50 273 GLY A C 1
ATOM 2207 O O . GLY A 1 273 ? -0.642 8.898 -19.492 1.00 77.50 273 GLY A O 1
ATOM 2208 N N . LYS A 1 274 ? 1.306 7.888 -19.996 1.00 69.31 274 LYS A N 1
ATOM 2209 C CA . LYS A 1 274 ? 1.033 7.696 -21.431 1.00 69.31 274 LYS A CA 1
ATOM 2210 C C . LYS A 1 274 ? 0.273 6.395 -21.735 1.00 69.31 274 LYS A C 1
ATOM 2212 O O . LYS A 1 274 ? 0.032 6.099 -22.903 1.00 69.31 274 LYS A O 1
ATOM 2217 N N . THR A 1 275 ? -0.095 5.652 -20.695 1.00 53.53 275 THR A N 1
ATOM 2218 C CA . THR A 1 275 ? -0.710 4.318 -20.706 1.00 53.53 275 THR A CA 1
ATOM 2219 C C . THR A 1 275 ? -1.770 4.227 -19.624 1.00 53.53 275 THR A C 1
ATOM 2221 O O . THR A 1 275 ? -1.485 4.692 -18.493 1.00 53.53 275 THR A O 1
#

Organism: NCBI:txid641309

Mean predicted aligned error: 11.78 Å

pLDDT: mean 81.46, std 23.54, range [25.31, 97.5]

Nearest PDB structures (foldseek):
  6zym-assembly1_C  TM=2.496E-01  e=4.712E+00  Homo sapiens

InterPro domains:
  IPR000560 Histidine phosphatase superfamily, clade-2 [PF00328] (48-228)
  IPR029033 Histidine phosphatase superfamily [G3DSA:3.40.50.1240] (13-275)
  IPR029033 Histidine phosphatase superfamily [SSF53254] (56-233)
  IPR037446 Histidine acid phosphatase, VIP1 family [PTHR12750] (52-239)

Radius of gyration: 26.74 Å; Cα contacts (8 Å, |Δi|>4): 289; chains: 1; bounding box: 85×46×78 Å

Sequence (275 aa):
IDENGGNHVGWNSQGRGMRTPQLTPLETDQQDPEAVTNAVGYEDFDEGDETIRLYDNETLEELQGRWLTLVQEFYDKETDTFNTTKIPDIYDNIKYDSLHNREFLQGLRKIYIAAKNVANFVIPQEYGVFRKQKLLIGRSIVQPLLEHIFGNLMKGADDAPSHRVSLYFSSESHLHSLRNTILLSDIPHNQTVATTLEAMEINYMAHCVFRLFEDPTRDTNDPLRFYVDVQFAPGAALDPFIFMGQDHLLPVSRPIPVNGRVPLAKFKDFIHGKT